Protein AF-A0AA35WIC0-F1 (afdb_monomer)

Mean predicted aligned error: 6.63 Å

Organism: Geodia barretti (NCBI:txid519541)

Foldseek 3Di:
DLLFWKKKAKQAKKKKKWWDDDQPDPPPDDDDDDPPVCCVVVVIDIDIDMDGHGDMDIADRRIDIDIGGPDDIDMDMDGDQPLDLVSLVSNVVVLVVCLVVLHADPDQSLVVLLVCLVPPAAQDPNSLVSSLVSLVVVLVVVVVVVVVCVVVVHDEAEDADDVPDDFAAAPPSNRGAPFKWWWDDDPNDTGTHHPVVVVVDPDHTHIYGHDDSVRSVVSSVPRDHDHDDD

Structure (mmCIF, N/CA/C/O backbone):
data_AF-A0AA35WIC0-F1
#
_entry.id   AF-A0AA35WIC0-F1
#
loop_
_atom_site.group_PDB
_atom_site.id
_atom_site.type_symbol
_atom_site.label_atom_id
_atom_site.label_alt_id
_atom_site.label_comp_id
_atom_site.label_asym_id
_atom_site.label_entity_id
_atom_site.label_seq_id
_atom_site.pdbx_PDB_ins_code
_atom_site.Cartn_x
_atom_site.Cartn_y
_atom_site.Cartn_z
_atom_site.occupancy
_atom_site.B_iso_or_equiv
_atom_site.auth_seq_id
_atom_site.auth_comp_id
_atom_site.auth_asym_id
_atom_site.auth_atom_id
_atom_site.pdbx_PDB_model_num
ATOM 1 N N . SER A 1 1 ? -0.156 -2.048 -11.406 1.00 43.41 1 SER A N 1
ATOM 2 C CA . SER A 1 1 ? 1.051 -2.899 -11.506 1.00 43.41 1 SER A CA 1
ATOM 3 C C . SER A 1 1 ? 2.372 -2.143 -11.314 1.00 43.41 1 SER A C 1
ATOM 5 O O . SER A 1 1 ? 3.327 -2.781 -10.915 1.00 43.41 1 SER A O 1
ATOM 7 N N . PHE A 1 2 ? 2.458 -0.818 -11.501 1.00 46.97 2 PHE A N 1
ATOM 8 C CA . PHE A 1 2 ? 3.720 -0.035 -11.470 1.00 46.97 2 PHE A CA 1
ATOM 9 C C . PHE A 1 2 ? 4.388 0.212 -10.091 1.00 46.97 2 PHE A C 1
ATOM 11 O O . PHE A 1 2 ? 5.152 1.161 -9.939 1.00 46.97 2 PHE A O 1
ATOM 18 N N . LEU A 1 3 ? 4.068 -0.577 -9.063 1.00 47.06 3 LEU A N 1
ATOM 19 C CA . LEU A 1 3 ? 4.476 -0.323 -7.667 1.00 47.06 3 LEU A CA 1
ATOM 20 C C . LEU A 1 3 ? 5.822 -0.958 -7.285 1.00 47.06 3 LEU A C 1
ATOM 22 O O . LEU A 1 3 ? 6.278 -0.814 -6.154 1.00 47.06 3 LEU A O 1
ATOM 26 N N . SER A 1 4 ? 6.442 -1.677 -8.210 1.00 47.50 4 SER A N 1
ATOM 27 C CA . SER A 1 4 ? 7.510 -2.630 -7.934 1.00 47.50 4 SER A CA 1
ATOM 28 C C . SER A 1 4 ? 8.514 -2.668 -9.067 1.00 47.50 4 SER A C 1
ATOM 30 O O . SER A 1 4 ? 8.173 -2.426 -10.226 1.00 47.50 4 SER A O 1
ATOM 32 N N . LEU A 1 5 ? 9.734 -3.053 -8.716 1.00 53.09 5 LEU A N 1
ATOM 33 C CA . LEU A 1 5 ? 10.747 -3.447 -9.673 1.00 53.09 5 LEU A CA 1
ATOM 34 C C . LEU A 1 5 ? 10.269 -4.658 -10.454 1.00 53.09 5 LEU A C 1
ATOM 36 O O . LEU A 1 5 ? 10.071 -5.723 -9.872 1.00 53.09 5 LEU A O 1
ATOM 40 N N . SER A 1 6 ? 10.056 -4.487 -11.755 1.00 63.56 6 SER A N 1
ATOM 41 C CA . SER A 1 6 ? 9.656 -5.596 -12.620 1.00 63.56 6 SER A CA 1
ATOM 42 C C . SER A 1 6 ? 10.904 -6.247 -13.201 1.00 63.56 6 SER A C 1
ATOM 44 O O . SER A 1 6 ? 11.755 -5.567 -13.776 1.00 63.56 6 SER A O 1
ATOM 46 N N . LEU A 1 7 ? 11.011 -7.559 -13.032 1.00 60.75 7 LEU A N 1
ATOM 47 C CA . LEU A 1 7 ? 11.998 -8.400 -13.697 1.00 60.75 7 LEU A CA 1
ATOM 48 C C . LEU A 1 7 ? 11.296 -9.119 -14.843 1.00 60.75 7 LEU A C 1
ATOM 50 O O . LEU A 1 7 ? 10.244 -9.708 -14.616 1.00 60.75 7 LEU A O 1
ATOM 54 N N . SER A 1 8 ? 11.865 -9.075 -16.046 1.00 64.56 8 SER A N 1
ATOM 55 C CA . SER A 1 8 ? 11.430 -9.885 -17.191 1.00 64.56 8 SER A CA 1
ATOM 56 C C . SER A 1 8 ? 12.604 -10.720 -17.677 1.00 64.56 8 SER A C 1
ATOM 58 O O . SER A 1 8 ? 13.628 -10.156 -18.057 1.00 64.56 8 SER A O 1
ATOM 60 N N . LEU A 1 9 ? 12.452 -12.042 -17.699 1.00 60.12 9 LEU A N 1
ATOM 61 C CA . LEU A 1 9 ? 13.369 -12.969 -18.358 1.00 60.12 9 LEU A CA 1
ATOM 62 C C . LEU A 1 9 ? 12.719 -13.462 -19.647 1.00 60.12 9 LEU A C 1
ATOM 64 O O . LEU A 1 9 ? 11.596 -13.973 -19.617 1.00 60.12 9 LEU A O 1
ATOM 68 N N . SER A 1 10 ? 13.435 -13.344 -20.763 1.00 59.38 10 SER A N 1
ATOM 69 C CA . SER A 1 10 ? 12.936 -13.811 -22.052 1.00 59.38 10 SER A CA 1
ATOM 70 C C . SER A 1 10 ? 13.596 -15.105 -22.503 1.00 59.38 10 SER A C 1
ATOM 72 O O . SER A 1 10 ? 14.818 -15.251 -22.460 1.00 59.38 10 SER A O 1
ATOM 74 N N . LEU A 1 11 ? 12.790 -16.038 -23.004 1.00 55.31 11 LEU A N 1
ATOM 75 C CA . LEU A 1 11 ? 13.266 -17.285 -23.605 1.00 55.31 11 LEU A CA 1
ATOM 76 C C . LEU A 1 11 ? 13.537 -17.140 -25.118 1.00 55.31 11 LEU A C 1
ATOM 78 O O . LEU A 1 11 ? 14.230 -17.988 -25.673 1.00 55.31 11 LEU A O 1
ATOM 82 N N . LEU A 1 12 ? 13.059 -16.062 -25.765 1.00 57.38 12 LEU A N 1
ATOM 83 C CA . LEU A 1 12 ? 13.317 -15.633 -27.162 1.00 57.38 12 LEU A CA 1
ATOM 84 C C . LEU A 1 12 ? 13.193 -14.092 -27.277 1.00 57.38 12 LEU A C 1
ATOM 86 O O . LEU A 1 12 ? 12.707 -13.466 -26.351 1.00 57.38 12 LEU A O 1
ATOM 90 N N . SER A 1 13 ? 13.645 -13.431 -28.347 1.00 57.03 13 SER A N 1
ATOM 91 C CA . SER A 1 13 ? 13.776 -11.956 -28.354 1.00 57.03 13 SER A CA 1
ATOM 92 C C . SER A 1 13 ? 12.447 -11.180 -28.345 1.00 57.03 13 SER A C 1
ATOM 94 O O . SER A 1 13 ? 11.573 -11.461 -29.165 1.00 57.03 13 SER A O 1
ATOM 96 N N . CYS A 1 14 ? 12.338 -10.131 -27.529 1.00 61.91 14 CYS A N 1
ATOM 97 C CA . CYS A 1 14 ? 11.207 -9.196 -27.536 1.00 61.91 14 CYS A CA 1
ATOM 98 C C . CYS A 1 14 ? 11.723 -7.738 -27.435 1.00 61.91 14 CYS A C 1
ATOM 100 O O . CYS A 1 14 ? 12.862 -7.499 -27.041 1.00 61.91 14 CYS A O 1
ATOM 102 N N . HIS A 1 15 ? 10.925 -6.747 -27.825 1.00 66.19 15 HIS A N 1
ATOM 103 C CA . HIS A 1 15 ? 11.324 -5.341 -27.885 1.00 66.19 15 HIS A CA 1
ATOM 104 C C . HIS A 1 15 ? 10.678 -4.513 -26.777 1.00 66.19 15 HIS A C 1
ATOM 106 O O . HIS A 1 15 ? 9.471 -4.594 -26.553 1.00 66.19 15 HIS A O 1
ATOM 112 N N . PHE A 1 16 ? 11.486 -3.702 -26.099 1.00 70.88 16 PHE A N 1
ATOM 113 C CA . PHE A 1 16 ? 11.070 -2.870 -24.978 1.00 70.88 16 PHE A CA 1
ATOM 114 C C . PHE A 1 16 ? 11.126 -1.398 -25.364 1.00 70.88 16 PHE A C 1
ATOM 116 O O . PHE A 1 16 ? 12.108 -0.911 -25.930 1.00 70.88 16 PHE A O 1
ATOM 123 N N . ILE A 1 17 ? 10.064 -0.687 -24.999 1.00 62.94 17 ILE A N 1
ATOM 124 C CA . ILE A 1 17 ? 9.990 0.766 -25.038 1.00 62.94 17 ILE A CA 1
ATOM 125 C C . ILE A 1 17 ? 9.744 1.222 -23.605 1.00 62.94 17 ILE A C 1
ATOM 127 O O . ILE A 1 17 ? 8.676 0.990 -23.038 1.00 62.94 17 ILE A O 1
ATOM 131 N N . LEU A 1 18 ? 10.742 1.861 -23.007 1.00 66.12 18 LEU A N 1
ATOM 132 C CA . LEU A 1 18 ? 10.633 2.467 -21.687 1.00 66.12 18 LEU A CA 1
ATOM 133 C C . LEU A 1 18 ? 10.534 3.981 -21.848 1.00 66.12 18 LEU A C 1
ATOM 135 O O . LEU A 1 18 ? 11.312 4.591 -22.581 1.00 66.12 18 LEU A O 1
ATOM 139 N N . ILE A 1 19 ? 9.614 4.597 -21.119 1.00 59.94 19 ILE A N 1
ATOM 140 C CA . ILE A 1 19 ? 9.521 6.046 -21.011 1.00 59.94 19 ILE A CA 1
ATOM 141 C C . ILE A 1 19 ? 9.843 6.439 -19.571 1.00 59.94 19 ILE A C 1
ATOM 143 O O . ILE A 1 19 ? 9.240 5.943 -18.614 1.00 59.94 19 ILE A O 1
ATOM 147 N N . SER A 1 20 ? 10.780 7.373 -19.416 1.00 53.19 20 SER A N 1
ATOM 148 C CA . SER A 1 20 ? 11.021 8.004 -18.122 1.00 53.19 20 SER A CA 1
ATOM 149 C C . SER A 1 20 ? 10.010 9.133 -17.935 1.00 53.19 20 SER A C 1
ATOM 151 O O . SER A 1 20 ? 10.171 10.226 -18.472 1.00 53.19 20 SER A O 1
ATOM 153 N N . LEU A 1 21 ? 8.931 8.851 -17.210 1.00 52.66 21 LEU A N 1
ATOM 154 C CA . LEU A 1 21 ? 7.934 9.839 -16.809 1.00 52.66 21 LEU A CA 1
ATOM 155 C C . LEU A 1 21 ? 7.737 9.781 -15.297 1.00 52.66 21 LEU A C 1
ATOM 157 O O . LEU A 1 21 ? 7.731 8.703 -14.700 1.00 52.66 21 LEU A O 1
ATOM 161 N N . SER A 1 22 ? 7.521 10.945 -14.687 1.00 47.25 22 SER A N 1
ATOM 162 C CA . SER A 1 22 ? 7.061 11.033 -13.301 1.00 47.25 22 SER A CA 1
ATOM 163 C C . SER A 1 22 ? 5.657 10.412 -13.172 1.00 47.25 22 SER A C 1
ATOM 165 O O . SER A 1 22 ? 4.824 10.603 -14.060 1.00 47.25 22 SER A O 1
ATOM 167 N N . PRO A 1 23 ? 5.329 9.690 -12.082 1.00 49.91 23 PRO A N 1
ATOM 168 C CA . PRO A 1 23 ? 4.269 8.669 -12.080 1.00 49.91 23 PRO A CA 1
ATOM 169 C C . PRO A 1 23 ? 2.834 9.201 -11.958 1.00 49.91 23 PRO A C 1
ATOM 171 O O . PRO A 1 23 ? 1.937 8.422 -11.619 1.00 49.91 23 PRO A O 1
ATOM 174 N N . LEU A 1 24 ? 2.625 10.500 -12.179 1.00 46.47 24 LEU A N 1
ATOM 175 C CA . LEU A 1 24 ? 1.376 11.226 -11.930 1.00 46.47 24 LEU A CA 1
ATOM 176 C C . LEU A 1 24 ? 0.573 11.482 -13.218 1.00 46.47 24 LEU A C 1
ATOM 178 O O . LEU A 1 24 ? -0.184 12.446 -13.292 1.00 46.47 24 LEU A O 1
ATOM 182 N N . SER A 1 25 ? 0.723 10.641 -14.246 1.00 49.28 25 SER A N 1
ATOM 183 C CA . SER A 1 25 ? -0.167 10.691 -15.408 1.00 49.28 25 SER A CA 1
ATOM 184 C C . SER A 1 25 ? -1.497 9.985 -15.104 1.00 49.28 25 SER A C 1
ATOM 186 O O . SER A 1 25 ? -1.569 8.994 -14.374 1.00 49.28 25 SER A O 1
ATOM 188 N N . SER A 1 26 ? -2.579 10.536 -15.648 1.00 45.72 26 SER A N 1
ATOM 189 C CA . SER A 1 26 ? -3.979 10.184 -15.381 1.00 45.72 26 SER A CA 1
ATOM 190 C C . SER A 1 26 ? -4.427 8.816 -15.921 1.00 45.72 26 SER A C 1
ATOM 192 O O . SER A 1 26 ? -5.576 8.430 -15.712 1.00 45.72 26 SER A O 1
ATOM 194 N N . SER A 1 27 ? -3.561 8.040 -16.579 1.00 54.12 27 SER A N 1
ATOM 195 C CA . SER A 1 27 ? -3.931 6.761 -17.202 1.00 54.12 27 SER A CA 1
ATOM 196 C C . SER A 1 27 ? -3.729 5.567 -16.258 1.00 54.12 27 SER A C 1
ATOM 198 O O . SER A 1 27 ? -2.915 4.672 -16.479 1.00 54.12 27 SER A O 1
ATOM 200 N N . LEU A 1 28 ? -4.494 5.539 -15.165 1.00 56.41 28 LEU A N 1
ATOM 201 C CA . LEU A 1 28 ? -4.473 4.430 -14.198 1.00 56.41 28 LEU A CA 1
ATOM 202 C C . LEU A 1 28 ? -5.156 3.151 -14.701 1.00 56.41 28 LEU A C 1
ATOM 204 O O . LEU A 1 28 ? -4.825 2.060 -14.236 1.00 56.41 28 LEU A O 1
ATOM 208 N N . ALA A 1 29 ? -6.093 3.282 -15.637 1.00 57.66 29 ALA A N 1
ATOM 209 C CA . ALA A 1 29 ? -6.802 2.177 -16.262 1.00 57.66 29 ALA A CA 1
ATOM 210 C C . ALA A 1 29 ? -7.063 2.528 -17.731 1.00 57.66 29 ALA A C 1
ATOM 212 O O . ALA A 1 29 ? -7.729 3.514 -18.031 1.00 57.66 29 ALA A O 1
ATOM 213 N N . GLY A 1 30 ? -6.502 1.742 -18.644 1.00 65.94 30 GLY A N 1
ATOM 214 C CA . GLY A 1 30 ? -6.687 1.921 -20.079 1.00 65.94 30 GLY A CA 1
ATOM 215 C C . GLY A 1 30 ? -5.682 1.097 -20.871 1.00 65.94 30 GLY A C 1
ATOM 216 O O . GLY A 1 30 ? -4.543 0.925 -20.439 1.00 65.94 30 GLY A O 1
ATOM 217 N N . SER A 1 31 ? -6.107 0.582 -22.021 1.00 80.44 31 SER A N 1
ATOM 218 C CA . SER A 1 31 ? -5.200 0.020 -23.020 1.00 80.44 31 SER A CA 1
ATOM 219 C C . SER A 1 31 ? -4.766 1.158 -23.935 1.00 80.44 31 SER A C 1
ATOM 221 O O . SER A 1 31 ? -5.601 1.750 -24.615 1.00 80.44 31 SER A O 1
ATOM 223 N N . TRP A 1 32 ? -3.488 1.518 -23.892 1.00 85.38 32 TRP A N 1
ATOM 224 C CA . TRP A 1 32 ? -2.938 2.589 -24.713 1.00 85.38 32 TRP A CA 1
ATOM 225 C C . TRP A 1 32 ? -1.496 2.279 -25.099 1.00 85.38 32 TRP A C 1
ATOM 227 O O . TRP A 1 32 ? -0.747 1.669 -24.331 1.00 85.38 32 TRP A O 1
ATOM 237 N N . TRP A 1 33 ? -1.122 2.720 -26.296 1.00 86.56 33 TRP A N 1
ATOM 238 C CA . TRP A 1 33 ? 0.227 2.645 -26.838 1.00 86.56 33 TRP A CA 1
ATOM 239 C C . TRP A 1 33 ? 0.654 4.060 -27.241 1.00 86.56 33 TRP A C 1
ATOM 241 O O . TRP A 1 33 ? -0.117 4.731 -27.930 1.00 86.56 33 TRP A O 1
ATOM 251 N N . PRO A 1 34 ? 1.816 4.557 -26.791 1.00 86.38 34 PRO A N 1
ATOM 252 C CA . PRO A 1 34 ? 2.226 5.927 -27.061 1.00 86.38 34 PRO A CA 1
ATOM 253 C C . PRO A 1 34 ? 2.580 6.124 -28.539 1.00 86.38 34 PRO A C 1
ATOM 255 O O . PRO A 1 34 ? 3.194 5.254 -29.161 1.00 86.38 34 PRO A O 1
ATOM 258 N N . VAL A 1 35 ? 2.255 7.301 -29.075 1.00 88.94 35 VAL A N 1
ATOM 259 C CA . VAL A 1 35 ? 2.762 7.770 -30.372 1.00 88.94 35 VAL A CA 1
ATOM 260 C C . VAL A 1 35 ? 4.180 8.294 -30.144 1.00 88.94 35 VAL A C 1
ATOM 262 O O . VAL A 1 35 ? 4.376 9.326 -29.503 1.00 88.94 35 VAL A O 1
ATOM 265 N N . LEU A 1 36 ? 5.192 7.543 -30.585 1.00 87.56 36 LEU A N 1
ATOM 266 C CA . LEU A 1 36 ? 6.588 7.815 -30.219 1.00 87.56 36 LEU A CA 1
ATOM 267 C C . LEU A 1 36 ? 7.102 9.137 -30.787 1.00 87.56 36 LEU A C 1
ATOM 269 O O . LEU A 1 36 ? 7.995 9.738 -30.202 1.00 87.56 36 LEU A O 1
ATOM 273 N N . GLU A 1 37 ? 6.534 9.590 -31.899 1.00 88.75 37 GLU A N 1
ATOM 274 C CA . GLU A 1 37 ? 6.877 10.835 -32.577 1.00 88.75 37 GLU A CA 1
ATOM 275 C C . GLU A 1 37 ? 6.442 12.076 -31.780 1.00 88.75 37 GLU A C 1
ATOM 277 O O . GLU A 1 37 ? 7.034 13.145 -31.943 1.00 88.75 37 GLU A O 1
ATOM 282 N N . GLU A 1 38 ? 5.439 11.945 -30.904 1.00 90.12 38 GLU A N 1
ATOM 283 C CA . GLU A 1 38 ? 4.919 13.037 -30.066 1.00 90.12 38 GLU A CA 1
ATOM 284 C C . GLU A 1 38 ? 5.744 13.231 -28.787 1.00 90.12 38 GLU A C 1
ATOM 286 O O . GLU A 1 38 ? 5.898 14.349 -28.297 1.00 90.12 38 GLU A O 1
ATOM 291 N N . LEU A 1 39 ? 6.325 12.160 -28.240 1.00 88.69 39 LEU A N 1
ATOM 292 C CA . LEU A 1 39 ? 7.024 12.210 -26.950 1.00 88.69 39 LEU A CA 1
ATOM 293 C C . LEU A 1 39 ? 8.213 13.192 -26.941 1.00 88.69 39 LEU A C 1
ATOM 295 O O . LEU A 1 39 ? 8.301 13.994 -26.005 1.00 88.69 39 LEU A O 1
ATOM 299 N N . PRO A 1 40 ? 9.089 13.230 -27.970 1.00 87.50 40 PRO A N 1
ATOM 300 C CA . PRO A 1 40 ? 10.157 14.221 -28.042 1.00 87.50 40 PRO A CA 1
ATOM 301 C C . PRO A 1 40 ? 9.635 15.656 -28.150 1.00 87.50 40 PRO A C 1
ATOM 303 O O . PRO A 1 40 ? 10.262 16.561 -27.606 1.00 87.50 40 PRO A O 1
ATOM 306 N N . GLN A 1 41 ? 8.478 15.873 -28.789 1.00 90.38 41 GLN A N 1
ATOM 307 C CA . GLN A 1 41 ? 7.855 17.202 -28.909 1.00 90.38 41 GLN A CA 1
ATOM 308 C C . GLN A 1 41 ? 7.442 17.754 -27.537 1.00 90.38 41 GLN A C 1
ATOM 310 O O . GLN A 1 41 ? 7.417 18.965 -27.328 1.00 90.38 41 GLN A O 1
ATOM 315 N N . HIS A 1 42 ? 7.186 16.861 -26.580 1.00 87.88 42 HIS A N 1
ATOM 316 C CA . HIS A 1 42 ? 6.895 17.184 -25.186 1.00 87.88 42 HIS A CA 1
ATOM 317 C C . HIS A 1 42 ? 8.112 17.056 -24.251 1.00 87.88 42 HIS A C 1
ATOM 319 O O . HIS A 1 42 ? 7.944 17.081 -23.033 1.00 87.88 42 HIS A O 1
ATOM 325 N N . ASN A 1 43 ? 9.334 16.946 -24.790 1.00 89.88 43 ASN A N 1
ATOM 326 C CA . ASN A 1 43 ? 10.578 16.754 -24.030 1.00 89.88 43 ASN A CA 1
ATOM 327 C C . ASN A 1 43 ? 10.573 15.504 -23.132 1.00 89.88 43 ASN A C 1
ATOM 329 O O . ASN A 1 43 ? 11.167 15.496 -22.052 1.00 89.88 43 ASN A O 1
ATOM 333 N N . ILE A 1 44 ? 9.901 14.438 -23.570 1.00 87.50 44 ILE A N 1
ATOM 334 C CA . ILE A 1 44 ? 9.828 13.175 -22.838 1.00 87.50 44 ILE A CA 1
ATOM 335 C C . ILE A 1 44 ? 10.888 12.210 -23.398 1.00 87.50 44 ILE A C 1
ATOM 337 O O . ILE A 1 44 ? 10.771 11.784 -24.550 1.00 87.50 44 ILE A O 1
ATOM 341 N N . PRO A 1 45 ? 11.916 11.827 -22.615 1.00 88.94 45 PRO A N 1
ATOM 342 C CA . PRO A 1 45 ? 12.939 10.897 -23.078 1.00 88.94 45 PRO A CA 1
ATOM 343 C C . PRO A 1 45 ? 12.408 9.458 -23.159 1.00 88.94 45 PRO A C 1
ATOM 345 O O . PRO A 1 45 ? 11.720 8.966 -22.257 1.00 88.94 45 PRO A O 1
ATOM 348 N N . VAL A 1 46 ? 12.791 8.765 -24.235 1.00 88.38 46 VAL A N 1
ATOM 349 C CA . VAL A 1 46 ? 12.394 7.381 -24.529 1.00 88.38 46 VAL A CA 1
ATOM 350 C C . VAL A 1 46 ? 13.634 6.508 -24.665 1.00 88.38 46 VAL A C 1
ATOM 352 O O . VAL A 1 46 ? 14.534 6.809 -25.446 1.00 88.38 46 VAL A O 1
ATOM 355 N N . TYR A 1 47 ? 13.656 5.395 -23.938 1.00 89.19 47 TYR A N 1
ATOM 356 C CA . TYR A 1 47 ? 14.667 4.353 -24.070 1.00 89.19 47 TYR A CA 1
ATOM 357 C C . TYR A 1 47 ? 14.071 3.182 -24.845 1.00 89.19 47 TYR A C 1
ATOM 359 O O . TYR A 1 47 ? 13.033 2.636 -24.469 1.00 89.19 47 TYR A O 1
ATOM 367 N N . ARG A 1 48 ? 14.733 2.782 -25.931 1.00 90.81 48 ARG A N 1
ATOM 368 C CA . ARG A 1 48 ? 14.261 1.731 -26.835 1.00 90.81 48 ARG A CA 1
ATOM 369 C C . ARG A 1 48 ? 15.360 0.697 -27.039 1.00 90.81 48 ARG A C 1
ATOM 371 O O . ARG A 1 48 ? 16.460 1.056 -27.450 1.00 90.81 48 ARG A O 1
ATOM 378 N N . PHE A 1 49 ? 15.071 -0.570 -26.757 1.00 91.06 49 PHE A N 1
ATOM 379 C CA . PHE A 1 49 ? 16.042 -1.657 -26.905 1.00 91.06 49 PHE A CA 1
ATOM 380 C C . PHE A 1 49 ? 15.364 -3.010 -27.146 1.00 91.06 49 PHE A C 1
ATOM 382 O O . PHE A 1 49 ? 14.176 -3.194 -26.891 1.00 91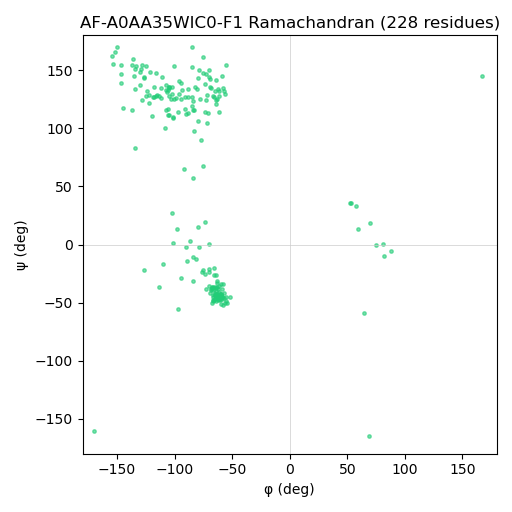.06 49 PHE A O 1
ATOM 389 N N . THR A 1 50 ? 16.134 -3.971 -27.651 1.00 90.44 50 THR A N 1
ATOM 390 C CA . THR A 1 50 ? 15.691 -5.360 -27.826 1.00 90.44 50 THR A CA 1
ATOM 391 C C . THR A 1 50 ? 16.236 -6.197 -26.678 1.00 90.44 50 THR A C 1
ATOM 393 O O . THR A 1 50 ? 17.440 -6.199 -26.461 1.00 90.44 50 THR A O 1
ATOM 396 N N . GLN A 1 51 ? 15.352 -6.898 -25.967 1.00 88.56 51 GLN A N 1
ATOM 397 C CA . GLN A 1 51 ? 15.711 -7.949 -25.022 1.00 88.56 51 GLN A CA 1
ATOM 398 C C . GLN A 1 51 ? 15.923 -9.247 -25.806 1.00 88.56 51 GLN A C 1
ATOM 400 O O . GLN A 1 51 ? 14.978 -9.776 -26.395 1.00 88.56 51 GLN A O 1
ATOM 405 N N . TYR A 1 52 ? 17.139 -9.777 -25.812 1.00 86.62 52 TYR A N 1
ATOM 406 C CA . TYR A 1 52 ? 17.474 -11.068 -26.405 1.00 86.62 52 TYR A CA 1
ATOM 407 C C . TYR A 1 52 ? 17.212 -12.234 -25.441 1.00 86.62 52 TYR A C 1
ATOM 409 O O . TYR A 1 52 ? 16.917 -12.071 -24.255 1.00 86.62 52 TYR A O 1
ATOM 417 N N . ARG A 1 53 ? 17.284 -13.458 -25.973 1.00 85.00 53 ARG A N 1
ATOM 418 C CA . ARG A 1 53 ? 17.112 -14.690 -25.194 1.00 85.00 53 ARG A CA 1
ATOM 419 C C . ARG A 1 53 ? 18.125 -14.751 -24.048 1.00 85.00 53 ARG A C 1
ATOM 421 O O . ARG A 1 53 ? 19.320 -14.609 -24.277 1.00 85.00 53 ARG A O 1
ATOM 428 N N . GLY A 1 54 ? 17.642 -15.059 -22.848 1.00 85.88 54 GLY A N 1
ATOM 429 C CA . GLY A 1 54 ? 18.461 -15.187 -21.643 1.00 85.88 54 GLY A CA 1
ATOM 430 C C . GLY A 1 54 ? 18.783 -13.858 -20.958 1.00 85.88 54 GLY A C 1
ATOM 431 O O . GLY A 1 54 ? 19.266 -13.877 -19.830 1.00 85.88 54 GLY A O 1
ATOM 432 N N . GLU A 1 55 ? 18.483 -12.717 -21.583 1.00 89.38 55 GLU A N 1
ATOM 433 C CA . GLU A 1 55 ? 18.661 -11.416 -20.946 1.00 89.38 55 GLU A CA 1
ATOM 434 C C . GLU A 1 55 ? 17.566 -11.161 -19.913 1.00 89.38 55 GLU A C 1
ATOM 436 O O . GLU A 1 55 ? 16.412 -11.572 -20.079 1.00 89.38 55 GLU A O 1
ATOM 441 N N . VAL A 1 56 ? 17.925 -10.433 -18.858 1.00 88.88 56 VAL A N 1
ATOM 442 C CA . VAL A 1 56 ? 17.003 -9.996 -17.811 1.00 88.88 56 VAL A CA 1
ATOM 443 C C . VAL A 1 56 ? 16.857 -8.486 -17.891 1.00 88.88 56 VAL A C 1
ATOM 445 O O . VAL A 1 56 ? 17.844 -7.757 -17.840 1.00 88.88 56 VAL A O 1
ATOM 448 N N . VAL A 1 57 ? 15.616 -8.017 -17.981 1.00 88.88 57 VAL A N 1
ATOM 449 C CA . VAL A 1 57 ? 15.297 -6.589 -17.931 1.00 88.88 57 VAL A CA 1
ATOM 450 C C . VAL A 1 57 ? 14.850 -6.233 -16.526 1.00 88.88 57 VAL A C 1
ATOM 452 O O . VAL A 1 57 ? 13.921 -6.843 -15.995 1.00 88.88 57 VAL A O 1
ATOM 455 N N . PHE A 1 58 ? 15.504 -5.229 -15.947 1.00 89.62 58 PHE A N 1
ATOM 456 C CA . PHE A 1 58 ? 15.150 -4.645 -14.661 1.00 89.62 58 PHE A CA 1
ATOM 457 C C . PHE A 1 58 ? 14.489 -3.285 -14.877 1.00 89.62 58 PHE A C 1
ATOM 459 O O . PHE A 1 58 ? 15.105 -2.358 -15.403 1.00 89.62 58 PHE A O 1
ATOM 466 N N . ILE A 1 59 ? 13.223 -3.171 -14.487 1.00 88.44 59 ILE A N 1
ATOM 467 C CA . ILE A 1 59 ? 12.429 -1.956 -14.673 1.00 88.44 59 ILE A CA 1
ATOM 468 C C . ILE A 1 59 ? 12.287 -1.255 -13.333 1.00 88.44 59 ILE A C 1
ATOM 470 O O . ILE A 1 59 ? 11.578 -1.767 -12.468 1.00 88.44 59 ILE A O 1
ATOM 474 N N . ASN A 1 60 ? 12.931 -0.090 -13.199 1.00 87.12 60 ASN A N 1
ATOM 475 C CA . ASN A 1 60 ? 12.955 0.737 -11.989 1.00 87.12 60 ASN A CA 1
ATOM 476 C C . ASN A 1 60 ? 11.552 1.121 -11.466 1.00 87.12 60 ASN A C 1
ATOM 478 O O . ASN A 1 60 ? 10.589 1.174 -12.241 1.00 87.12 60 ASN A O 1
ATOM 482 N N . PRO A 1 61 ? 11.403 1.397 -10.150 1.00 85.25 61 PRO A N 1
ATOM 483 C CA . PRO A 1 61 ? 10.112 1.751 -9.567 1.00 85.25 61 PRO A CA 1
ATOM 484 C C . PRO A 1 61 ? 9.500 2.957 -10.282 1.00 85.25 61 PRO A C 1
ATOM 486 O O . PRO A 1 61 ? 10.148 3.985 -10.453 1.00 85.25 61 PRO A O 1
ATOM 489 N N . GLY A 1 62 ? 8.236 2.839 -10.688 1.00 84.62 62 GLY A N 1
ATOM 490 C CA . GLY A 1 62 ? 7.511 3.916 -11.364 1.00 84.62 62 GLY A CA 1
ATOM 491 C C . GLY A 1 62 ? 7.888 4.167 -12.828 1.00 84.62 62 GLY A C 1
ATOM 492 O O . GLY A 1 62 ? 7.255 5.021 -13.443 1.00 84.62 62 GLY A O 1
ATOM 493 N N . THR A 1 63 ? 8.838 3.429 -13.417 1.00 87.75 63 THR A N 1
ATOM 494 C CA . THR A 1 63 ? 9.135 3.533 -14.854 1.00 87.75 63 THR A CA 1
ATOM 495 C C . THR A 1 63 ? 7.934 3.080 -15.689 1.00 87.75 63 THR A C 1
ATOM 497 O O . THR A 1 63 ? 7.443 1.952 -15.555 1.00 87.75 63 THR A O 1
ATOM 500 N N . ILE A 1 64 ? 7.470 3.957 -16.581 1.00 86.69 64 ILE A N 1
ATOM 501 C CA . ILE A 1 64 ? 6.383 3.653 -17.513 1.00 86.69 64 ILE A CA 1
ATOM 502 C C . ILE A 1 64 ? 6.966 2.893 -18.707 1.00 86.69 64 ILE A C 1
ATOM 504 O O . ILE A 1 64 ? 8.032 3.245 -19.209 1.00 86.69 64 ILE A O 1
ATOM 508 N N . HIS A 1 65 ? 6.311 1.821 -19.145 1.00 86.62 65 HIS A N 1
ATOM 509 C CA . HIS A 1 65 ? 6.867 0.957 -20.179 1.00 86.62 65 HIS A CA 1
ATOM 510 C C . HIS A 1 65 ? 5.810 0.214 -20.990 1.00 86.62 65 HIS A C 1
ATOM 512 O O . HIS A 1 65 ? 4.716 -0.071 -20.503 1.00 86.62 65 HIS A O 1
ATOM 518 N N . TRP A 1 66 ? 6.211 -0.153 -22.206 1.00 88.25 66 TRP A N 1
ATOM 519 C CA . TRP A 1 66 ? 5.495 -1.007 -23.143 1.00 88.25 66 TRP A CA 1
ATOM 520 C C . TRP A 1 66 ? 6.443 -2.040 -23.728 1.00 88.25 66 TRP A C 1
ATOM 522 O O . TRP A 1 66 ? 7.647 -1.808 -23.862 1.00 88.25 66 TRP A O 1
ATOM 532 N N . VAL A 1 67 ? 5.886 -3.188 -24.094 1.00 86.94 67 VAL A N 1
ATOM 533 C CA . VAL A 1 67 ? 6.644 -4.308 -24.645 1.00 86.94 67 VAL A CA 1
ATOM 534 C C . VAL A 1 67 ? 5.903 -4.835 -25.860 1.00 86.94 67 VAL A C 1
ATOM 536 O O . VAL A 1 67 ? 4.689 -5.028 -25.815 1.00 86.94 67 VAL A O 1
ATOM 539 N N . GLN A 1 68 ? 6.641 -5.072 -26.937 1.00 86.75 68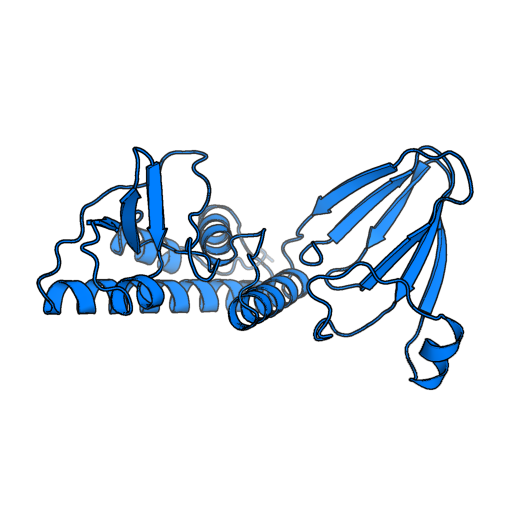 GLN A N 1
ATOM 540 C CA . GLN A 1 68 ? 6.144 -5.718 -28.143 1.00 86.75 68 GLN 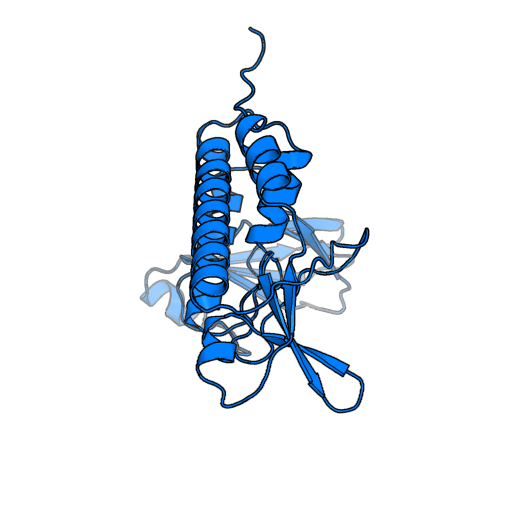A CA 1
ATOM 541 C C . GLN A 1 68 ? 7.015 -6.933 -28.447 1.00 86.75 68 GLN A C 1
ATOM 543 O O . GLN A 1 68 ? 8.240 -6.850 -28.460 1.00 86.75 68 GLN A O 1
ATOM 548 N N . ALA A 1 69 ? 6.394 -8.075 -28.722 1.00 84.56 69 ALA A N 1
ATOM 549 C CA . ALA A 1 69 ? 7.119 -9.233 -29.221 1.00 84.56 69 ALA A CA 1
ATOM 550 C C . ALA A 1 69 ? 7.562 -8.987 -30.677 1.00 84.56 69 ALA A C 1
ATOM 552 O O . ALA A 1 69 ? 6.742 -8.630 -31.520 1.00 84.56 69 ALA A O 1
ATOM 553 N N . ASN A 1 70 ? 8.849 -9.198 -30.978 1.00 84.44 70 ASN A N 1
ATOM 554 C CA . ASN A 1 70 ? 9.375 -9.105 -32.352 1.00 84.44 70 ASN A CA 1
ATOM 555 C C . ASN A 1 70 ? 9.128 -10.382 -33.172 1.00 84.44 70 ASN A C 1
ATOM 557 O O . ASN A 1 70 ? 9.327 -10.401 -34.381 1.00 84.44 70 ASN A O 1
ATOM 561 N N . GLY A 1 71 ? 8.728 -11.460 -32.505 1.00 83.69 71 GLY A N 1
ATOM 562 C CA . GLY A 1 71 ? 8.447 -12.767 -33.076 1.00 83.69 71 GLY A CA 1
ATOM 563 C C . GLY A 1 71 ? 7.789 -13.644 -32.016 1.00 83.69 71 GLY A C 1
ATOM 564 O O . GLY A 1 71 ? 7.283 -13.138 -31.016 1.00 83.69 71 GLY A O 1
ATOM 565 N N . VAL A 1 72 ? 7.815 -14.961 -32.198 1.00 85.75 72 VAL A N 1
ATOM 566 C CA . VAL A 1 72 ? 7.304 -15.888 -31.179 1.00 85.75 72 VAL A CA 1
ATOM 567 C C . VAL A 1 72 ? 8.268 -15.892 -29.989 1.00 85.75 72 VAL A C 1
ATOM 569 O O . VAL A 1 72 ? 9.407 -16.335 -30.125 1.00 85.75 72 VAL A O 1
ATOM 572 N N . CYS A 1 73 ? 7.833 -15.385 -28.833 1.00 84.81 73 CYS A N 1
ATOM 573 C CA . CYS A 1 73 ? 8.615 -15.395 -27.597 1.00 84.81 73 CYS A CA 1
ATOM 574 C C . CYS A 1 73 ? 7.775 -15.768 -26.366 1.00 84.81 73 CYS A C 1
ATOM 576 O O . CYS A 1 73 ? 6.561 -15.587 -26.351 1.00 84.81 73 CYS A O 1
ATOM 578 N N . ASN A 1 74 ? 8.451 -16.313 -25.348 1.00 86.56 74 ASN A N 1
ATOM 579 C CA . ASN A 1 74 ? 7.897 -16.571 -24.020 1.00 86.56 74 ASN A CA 1
ATOM 580 C C . ASN A 1 74 ? 8.683 -15.751 -22.995 1.00 86.56 74 ASN A C 1
ATOM 582 O O . ASN A 1 74 ? 9.919 -15.771 -23.008 1.00 86.56 74 ASN A O 1
ATOM 586 N N . ASN A 1 75 ? 7.969 -15.105 -22.076 1.00 82.62 75 ASN A N 1
ATOM 587 C CA . ASN A 1 75 ? 8.544 -14.284 -21.017 1.00 82.62 75 ASN A CA 1
ATOM 588 C C . ASN A 1 75 ? 8.028 -14.739 -19.658 1.00 82.62 75 ASN A C 1
ATOM 590 O O . ASN A 1 75 ? 6.858 -15.093 -19.514 1.00 82.62 75 ASN A O 1
ATOM 594 N N . ILE A 1 76 ? 8.898 -14.676 -18.654 1.00 88.19 76 ILE A N 1
ATOM 595 C CA . ILE A 1 76 ? 8.521 -14.822 -17.250 1.00 88.19 76 ILE A CA 1
ATOM 596 C C . ILE A 1 76 ? 8.805 -13.490 -16.577 1.00 88.19 76 ILE A C 1
ATOM 598 O O . ILE A 1 76 ? 9.913 -12.965 -16.698 1.00 88.19 76 ILE A O 1
ATOM 602 N N . ALA A 1 77 ? 7.811 -12.952 -15.872 1.00 87.31 77 ALA A N 1
ATOM 603 C CA . ALA A 1 77 ? 7.959 -11.694 -15.167 1.00 87.31 77 ALA A CA 1
ATOM 604 C C . ALA A 1 77 ? 7.389 -11.743 -13.754 1.00 87.31 77 ALA A C 1
ATOM 606 O O . ALA A 1 77 ? 6.375 -12.392 -13.492 1.00 87.31 77 ALA A O 1
ATOM 607 N N . TRP A 1 78 ? 8.045 -11.029 -12.845 1.00 90.56 78 TRP A N 1
ATOM 608 C CA . TRP A 1 78 ? 7.571 -10.832 -11.481 1.00 90.56 78 TRP A CA 1
ATOM 609 C C . TRP A 1 78 ? 8.043 -9.495 -10.924 1.00 90.56 78 TRP A C 1
ATOM 611 O O . TRP A 1 78 ? 8.876 -8.795 -11.498 1.00 90.56 78 TRP A O 1
ATOM 621 N N . ASN A 1 79 ? 7.474 -9.156 -9.775 1.00 89.06 79 ASN A N 1
ATOM 622 C CA . ASN A 1 79 ? 7.678 -7.900 -9.086 1.00 89.06 79 ASN A CA 1
ATOM 623 C C . ASN A 1 79 ? 8.540 -8.105 -7.841 1.00 89.06 79 ASN A C 1
ATOM 625 O O . ASN A 1 79 ? 8.320 -9.042 -7.077 1.00 89.06 79 ASN A O 1
ATOM 629 N N . THR A 1 80 ? 9.488 -7.203 -7.612 1.00 90.56 80 THR A N 1
ATOM 630 C CA . THR A 1 80 ? 10.314 -7.142 -6.402 1.00 90.56 80 THR A CA 1
ATOM 631 C C . THR A 1 80 ? 10.212 -5.757 -5.766 1.00 90.56 80 THR A C 1
ATOM 633 O O . THR A 1 80 ? 9.890 -4.772 -6.430 1.00 90.56 80 THR A O 1
ATOM 636 N N . GLY A 1 81 ? 10.433 -5.680 -4.456 1.00 90.94 81 GLY A N 1
ATOM 637 C CA . GLY A 1 81 ? 10.412 -4.427 -3.703 1.00 90.94 81 GLY A CA 1
ATOM 638 C C . GLY A 1 81 ? 11.615 -4.361 -2.771 1.00 90.94 81 GLY A C 1
ATOM 639 O O . GLY A 1 81 ? 11.486 -4.742 -1.609 1.00 90.94 81 GLY A O 1
ATOM 640 N N . PRO A 1 82 ? 12.791 -3.937 -3.260 1.00 90.00 82 PRO A N 1
ATOM 641 C CA . PRO A 1 82 ? 13.972 -3.776 -2.433 1.00 90.00 82 PRO A CA 1
ATOM 642 C C . PRO A 1 82 ? 13.723 -2.791 -1.289 1.00 90.00 82 PRO A C 1
ATOM 644 O O . PRO A 1 82 ? 13.024 -1.791 -1.489 1.00 90.00 82 PRO A O 1
ATOM 647 N N . PRO A 1 83 ? 14.326 -3.032 -0.115 1.00 90.00 83 PRO A N 1
ATOM 648 C CA . PRO A 1 83 ? 14.165 -2.203 1.074 1.00 90.00 83 PRO A CA 1
ATOM 649 C C . PRO A 1 83 ? 14.953 -0.888 0.945 1.00 90.00 83 PRO A C 1
ATOM 651 O O . PRO A 1 83 ? 15.943 -0.672 1.636 1.00 90.00 83 PRO A O 1
ATOM 654 N N . THR A 1 84 ? 14.537 -0.015 0.027 1.00 92.44 84 THR A N 1
ATOM 655 C CA . THR A 1 84 ? 15.141 1.305 -0.193 1.00 92.44 84 THR A CA 1
ATOM 656 C C . THR A 1 84 ? 14.110 2.408 0.001 1.00 92.44 84 THR A C 1
ATOM 658 O O . THR A 1 84 ? 12.934 2.252 -0.342 1.00 92.44 84 THR A O 1
ATOM 661 N N . ALA A 1 85 ? 14.562 3.569 0.479 1.00 94.25 85 ALA A N 1
ATOM 662 C CA . ALA A 1 85 ? 13.688 4.720 0.674 1.00 94.25 85 ALA A CA 1
ATOM 663 C C . ALA A 1 85 ? 13.023 5.191 -0.629 1.00 94.25 85 ALA A C 1
ATOM 665 O O . ALA A 1 85 ? 11.889 5.660 -0.624 1.00 94.25 85 ALA A O 1
ATOM 666 N N . HIS A 1 86 ? 13.713 5.069 -1.767 1.00 93.56 86 HIS A N 1
ATOM 667 C CA . HIS A 1 86 ? 13.139 5.437 -3.059 1.00 93.56 86 HIS A CA 1
ATOM 668 C C . HIS A 1 86 ? 11.980 4.509 -3.448 1.00 93.56 86 HIS A C 1
ATOM 670 O O . HIS A 1 86 ? 10.898 4.993 -3.777 1.00 93.56 86 HIS A O 1
ATOM 676 N N . GLN A 1 87 ? 12.172 3.189 -3.349 1.00 93.44 87 GLN A N 1
ATOM 677 C CA . GLN A 1 87 ? 11.126 2.208 -3.643 1.00 93.44 87 GLN A CA 1
ATOM 678 C C . GLN A 1 87 ? 9.913 2.384 -2.721 1.00 93.44 87 GLN A C 1
ATOM 680 O O . GLN A 1 87 ? 8.776 2.342 -3.197 1.00 93.44 87 GLN A O 1
ATOM 685 N N . PHE A 1 88 ? 10.139 2.596 -1.421 1.00 95.25 88 PHE A N 1
ATOM 686 C CA . PHE A 1 88 ? 9.054 2.784 -0.462 1.00 95.25 88 PHE A CA 1
ATOM 687 C C . PHE A 1 88 ? 8.265 4.065 -0.726 1.00 95.25 88 PHE A C 1
ATOM 689 O O . PHE A 1 88 ? 7.040 4.014 -0.821 1.00 95.25 88 PHE A O 1
ATOM 696 N N . ARG A 1 89 ? 8.958 5.193 -0.932 1.00 94.94 89 ARG A N 1
ATOM 697 C CA . ARG A 1 89 ? 8.333 6.474 -1.277 1.00 94.94 89 ARG A CA 1
ATOM 698 C C . ARG A 1 89 ? 7.465 6.365 -2.529 1.00 94.94 89 ARG A C 1
ATOM 700 O O . ARG A 1 89 ? 6.299 6.740 -2.486 1.00 94.94 89 ARG A O 1
ATOM 707 N N . MET A 1 90 ? 7.994 5.795 -3.611 1.00 93.62 90 MET A N 1
ATOM 708 C CA . MET A 1 90 ? 7.251 5.621 -4.867 1.00 93.62 90 MET A CA 1
ATOM 709 C C . MET A 1 90 ? 6.018 4.726 -4.683 1.00 93.62 90 MET A C 1
ATOM 711 O O . MET A 1 90 ? 4.940 5.020 -5.206 1.00 93.62 90 MET A O 1
ATOM 715 N N . ALA A 1 91 ? 6.156 3.644 -3.908 1.00 94.44 91 ALA A N 1
ATOM 716 C CA . ALA A 1 91 ? 5.043 2.755 -3.604 1.00 94.44 91 ALA A CA 1
ATOM 717 C C . ALA A 1 91 ? 3.959 3.456 -2.768 1.00 94.44 91 ALA A C 1
ATOM 719 O O . ALA A 1 91 ? 2.767 3.316 -3.047 1.00 94.44 91 ALA A O 1
ATOM 720 N N . TRP A 1 92 ? 4.371 4.255 -1.782 1.00 95.62 92 TRP A N 1
ATOM 721 C CA . TRP A 1 92 ? 3.475 5.028 -0.931 1.00 95.62 92 TRP A CA 1
ATOM 722 C C . TRP A 1 92 ? 2.743 6.139 -1.693 1.00 95.62 92 TRP A C 1
ATOM 724 O O . TRP A 1 92 ? 1.519 6.234 -1.603 1.00 95.62 92 TRP A O 1
ATOM 734 N N . GLU A 1 93 ? 3.456 6.931 -2.496 1.00 94.44 93 GLU A N 1
ATOM 735 C CA . GLU A 1 93 ? 2.878 7.987 -3.339 1.00 94.44 93 GLU A CA 1
ATOM 736 C C . GLU A 1 93 ? 1.814 7.411 -4.282 1.00 94.44 93 GLU A C 1
ATOM 738 O O . GLU A 1 93 ? 0.693 7.919 -4.360 1.00 94.44 93 GLU A O 1
ATOM 743 N N . ARG A 1 94 ? 2.115 6.289 -4.946 1.00 92.25 94 ARG A N 1
ATOM 744 C CA . ARG A 1 94 ? 1.142 5.621 -5.815 1.00 92.25 94 ARG A CA 1
ATOM 745 C C . ARG A 1 94 ? -0.023 5.017 -5.032 1.00 92.25 94 ARG A C 1
ATOM 747 O O . ARG A 1 94 ? -1.148 5.068 -5.520 1.00 92.25 94 ARG A O 1
ATOM 754 N N . TYR A 1 95 ? 0.206 4.466 -3.841 1.00 95.12 95 TYR A N 1
ATOM 755 C CA . TYR A 1 95 ? -0.877 3.984 -2.980 1.00 95.12 95 TYR A CA 1
ATOM 756 C C . TYR A 1 95 ? -1.851 5.116 -2.611 1.00 95.12 95 TYR A C 1
ATOM 758 O O . TYR A 1 95 ? -3.066 4.935 -2.714 1.00 95.12 95 TYR A O 1
ATOM 766 N N . GLN A 1 96 ? -1.333 6.298 -2.260 1.00 94.69 96 GLN A N 1
ATOM 767 C CA . GLN A 1 96 ? -2.148 7.487 -1.987 1.00 94.69 96 GLN A CA 1
ATOM 768 C C . GLN A 1 96 ? -2.888 7.974 -3.235 1.00 94.69 96 GLN A C 1
ATOM 770 O O . GLN A 1 96 ? -4.083 8.261 -3.175 1.00 94.69 96 GLN A O 1
ATOM 775 N N . TRP A 1 97 ? -2.211 8.002 -4.383 1.00 92.06 97 TRP A N 1
ATOM 776 C CA . TRP A 1 97 ? -2.831 8.372 -5.652 1.00 92.06 97 TRP A CA 1
ATOM 777 C C . TRP A 1 97 ? -3.983 7.432 -6.026 1.00 92.06 97 TRP A C 1
ATOM 779 O O . TRP A 1 97 ? -5.089 7.886 -6.301 1.00 92.06 97 TRP A O 1
ATOM 789 N N . ASN A 1 98 ? -3.772 6.117 -5.943 1.00 91.69 98 ASN A N 1
ATOM 790 C CA . ASN A 1 98 ? -4.809 5.114 -6.192 1.00 91.69 98 ASN A CA 1
ATOM 791 C C . ASN A 1 98 ? -6.030 5.314 -5.285 1.00 91.69 98 ASN A C 1
ATOM 793 O O . ASN A 1 98 ? -7.163 5.242 -5.755 1.00 91.69 98 ASN A O 1
ATOM 797 N N . LYS A 1 99 ? -5.801 5.623 -4.002 1.00 91.25 99 LYS A N 1
ATOM 798 C CA . LYS A 1 99 ? -6.865 5.919 -3.038 1.00 91.25 99 LYS A CA 1
ATOM 799 C C . LYS A 1 99 ? -7.701 7.134 -3.454 1.00 91.25 99 LYS A C 1
ATOM 801 O O . LYS A 1 99 ? -8.925 7.074 -3.367 1.00 91.25 99 LYS A O 1
ATOM 806 N N . LEU A 1 100 ? -7.071 8.211 -3.933 1.00 91.56 100 LEU A N 1
ATOM 807 C CA . LEU A 1 100 ? -7.779 9.388 -4.462 1.00 91.56 100 LEU A CA 1
ATOM 808 C C . LEU A 1 100 ? -8.593 9.053 -5.717 1.00 91.56 100 LEU A C 1
ATOM 810 O O . LEU A 1 100 ? -9.709 9.539 -5.883 1.00 91.56 100 LEU A O 1
ATOM 814 N N . GLN A 1 101 ? -8.050 8.184 -6.565 1.00 88.38 101 GLN A N 1
ATOM 815 C CA . GLN A 1 101 ? -8.649 7.780 -7.837 1.00 88.38 101 GLN A CA 1
ATOM 816 C C . GLN A 1 101 ? -9.636 6.608 -7.694 1.00 88.38 101 GLN A C 1
ATOM 818 O O . GLN A 1 101 ? -10.169 6.134 -8.693 1.00 88.38 101 GLN A O 1
ATOM 823 N N . LYS A 1 102 ? -9.893 6.137 -6.462 1.00 89.25 102 LYS A N 1
ATOM 824 C CA . LYS A 1 102 ? -10.749 4.975 -6.151 1.00 89.25 102 LYS A CA 1
ATOM 825 C C . LYS A 1 102 ? -10.353 3.704 -6.919 1.00 89.25 102 LYS A C 1
ATOM 827 O O . LYS A 1 102 ? -11.197 2.899 -7.303 1.00 89.25 102 LYS A O 1
ATOM 832 N N . VAL A 1 103 ? -9.053 3.518 -7.135 1.00 90.06 103 VAL A N 1
ATOM 833 C CA . VAL A 1 103 ? -8.475 2.316 -7.746 1.00 90.06 103 VAL A CA 1
ATOM 834 C C . VAL A 1 103 ? -7.877 1.445 -6.650 1.00 90.06 103 VAL A C 1
ATOM 836 O O . VAL A 1 103 ? -7.163 1.932 -5.774 1.00 90.06 103 VAL A O 1
ATOM 839 N N . ARG A 1 104 ? -8.123 0.132 -6.704 1.00 92.19 104 ARG A N 1
ATOM 840 C CA . ARG A 1 104 ? -7.559 -0.807 -5.728 1.00 92.19 104 ARG A CA 1
ATOM 841 C C . ARG A 1 104 ? -6.033 -0.854 -5.829 1.00 92.19 104 ARG A C 1
ATOM 843 O O . ARG A 1 104 ? -5.477 -1.261 -6.851 1.00 92.19 104 ARG A O 1
ATOM 850 N N . SER A 1 105 ? -5.347 -0.541 -4.735 1.00 94.12 105 SER A N 1
ATOM 851 C CA . SER A 1 105 ? -3.918 -0.836 -4.602 1.00 94.12 105 SER A CA 1
ATOM 852 C C . SER A 1 105 ? -3.714 -2.331 -4.376 1.00 94.12 105 SER A C 1
ATOM 854 O O . SER A 1 105 ? -4.107 -2.858 -3.341 1.00 94.12 105 SER A O 1
ATOM 856 N N . ILE A 1 106 ? -3.078 -3.012 -5.334 1.00 91.94 106 ILE A N 1
ATOM 857 C CA . ILE A 1 106 ? -2.779 -4.456 -5.244 1.00 91.94 106 ILE A CA 1
ATOM 858 C C . ILE A 1 106 ? -1.868 -4.759 -4.046 1.00 91.94 106 ILE A C 1
ATOM 860 O O . ILE A 1 106 ? -2.022 -5.790 -3.402 1.00 91.94 106 ILE A O 1
ATOM 864 N N . VAL A 1 107 ? -0.938 -3.851 -3.738 1.00 95.31 107 VAL A N 1
ATOM 865 C CA . VAL A 1 107 ? -0.080 -3.944 -2.554 1.00 95.31 107 VAL A CA 1
ATOM 866 C C . VAL A 1 107 ? -0.758 -3.200 -1.393 1.00 95.31 107 VAL A C 1
ATOM 868 O O . VAL A 1 107 ? -0.954 -1.985 -1.511 1.00 95.31 107 VAL A O 1
ATOM 871 N N . PRO A 1 108 ? -1.125 -3.885 -0.293 1.00 96.31 108 PRO A N 1
ATOM 872 C CA . PRO A 1 108 ? -1.679 -3.255 0.904 1.00 96.31 108 PRO A CA 1
ATOM 873 C C . PRO A 1 108 ? -0.546 -2.598 1.698 1.00 96.31 108 PRO A C 1
ATOM 875 O O . PRO A 1 108 ? 0.129 -3.250 2.497 1.00 96.31 108 PRO A O 1
ATOM 878 N N . MET A 1 109 ? -0.264 -1.327 1.404 1.00 97.50 109 MET A N 1
ATOM 879 C CA . MET A 1 109 ? 0.917 -0.638 1.927 1.00 97.50 109 MET A CA 1
ATOM 880 C C . MET A 1 109 ? 0.898 -0.508 3.448 1.00 97.50 109 MET A C 1
ATOM 882 O O . MET A 1 109 ? 1.952 -0.650 4.059 1.00 97.50 109 MET A O 1
ATOM 886 N N . VAL A 1 110 ? -0.263 -0.289 4.075 1.00 97.88 110 VAL A N 1
ATOM 887 C CA . VAL A 1 110 ? -0.321 -0.147 5.539 1.00 97.88 110 VAL A CA 1
ATOM 888 C C . VAL A 1 110 ? 0.014 -1.483 6.198 1.00 97.88 110 VAL A C 1
ATOM 890 O O . VAL A 1 110 ? 0.912 -1.560 7.037 1.00 97.88 110 VAL A O 1
ATOM 893 N N . HIS A 1 111 ? -0.638 -2.561 5.767 1.00 96.44 111 HIS A N 1
ATOM 894 C CA . HIS A 1 111 ? -0.365 -3.902 6.260 1.00 96.44 111 HIS A CA 1
ATOM 895 C C . HIS A 1 111 ? 1.083 -4.344 6.003 1.00 96.44 111 HIS A C 1
ATOM 897 O O . HIS A 1 111 ? 1.728 -4.898 6.896 1.00 96.44 111 HIS A O 1
ATOM 903 N N . LEU A 1 112 ? 1.607 -4.088 4.799 1.00 96.00 112 LEU A N 1
ATOM 904 C CA . LEU A 1 112 ? 2.989 -4.399 4.445 1.00 96.00 112 LEU A CA 1
ATOM 905 C C . LEU A 1 112 ? 3.969 -3.686 5.380 1.00 96.00 112 LEU A C 1
ATOM 907 O O . LEU A 1 112 ? 4.891 -4.322 5.881 1.00 96.00 112 LEU A O 1
ATOM 911 N N . THR A 1 113 ? 3.750 -2.404 5.663 1.00 97.50 113 THR A N 1
ATOM 912 C CA . THR A 1 113 ? 4.597 -1.613 6.562 1.00 97.50 113 THR A CA 1
ATOM 913 C C . THR A 1 113 ? 4.602 -2.157 7.988 1.00 97.50 113 THR A C 1
ATOM 915 O O . THR A 1 113 ? 5.677 -2.309 8.567 1.00 97.50 113 THR A O 1
ATOM 918 N N . TRP A 1 114 ? 3.450 -2.552 8.535 1.00 97.50 114 TRP A N 1
ATOM 919 C CA . TRP A 1 114 ? 3.408 -3.220 9.842 1.00 97.50 114 TRP A CA 1
ATOM 920 C C . TRP A 1 114 ? 4.155 -4.559 9.845 1.00 97.50 114 TRP A C 1
ATOM 922 O O . TRP A 1 114 ? 4.854 -4.873 10.807 1.00 97.50 114 TRP A O 1
ATOM 932 N N . ASN A 1 115 ? 4.071 -5.337 8.763 1.00 94.25 115 ASN A N 1
ATOM 933 C CA . ASN A 1 115 ? 4.849 -6.572 8.636 1.00 94.25 115 ASN A CA 1
ATOM 934 C C . ASN A 1 115 ? 6.356 -6.303 8.513 1.00 94.25 115 ASN A C 1
ATOM 936 O O . ASN A 1 115 ? 7.147 -7.062 9.073 1.00 94.25 115 ASN A O 1
ATOM 940 N N . MET A 1 116 ? 6.757 -5.241 7.803 1.00 93.81 116 MET A N 1
ATOM 941 C CA . MET A 1 116 ? 8.157 -4.819 7.703 1.00 93.81 116 MET A CA 1
ATOM 942 C C . MET A 1 116 ? 8.710 -4.468 9.084 1.00 93.81 116 MET A C 1
ATOM 944 O O . MET A 1 116 ? 9.759 -4.987 9.453 1.00 93.81 116 MET A O 1
ATOM 948 N N . ALA A 1 117 ? 7.972 -3.684 9.875 1.00 95.44 117 ALA A N 1
ATOM 949 C CA . ALA A 1 117 ? 8.376 -3.285 11.224 1.00 95.44 117 ALA A CA 1
ATOM 950 C C . ALA A 1 117 ? 8.633 -4.480 12.158 1.00 95.44 117 ALA A C 1
ATOM 952 O O . ALA A 1 117 ? 9.530 -4.437 12.992 1.00 95.44 117 ALA A O 1
ATOM 953 N N . ARG A 1 118 ? 7.878 -5.575 11.985 1.00 92.88 118 ARG A N 1
ATOM 954 C CA . ARG A 1 118 ? 8.039 -6.810 12.770 1.00 92.88 118 ARG A CA 1
ATOM 955 C C . ARG A 1 118 ? 9.248 -7.658 12.360 1.00 92.88 118 ARG A C 1
ATOM 957 O O . ARG A 1 118 ? 9.667 -8.509 13.138 1.00 92.88 118 ARG A O 1
ATOM 964 N N . ARG A 1 119 ? 9.739 -7.536 11.120 1.00 90.00 119 ARG A N 1
ATOM 965 C CA . ARG A 1 119 ? 10.619 -8.555 10.504 1.00 90.00 119 ARG A CA 1
ATOM 966 C C . ARG A 1 119 ? 11.930 -8.019 9.949 1.00 90.00 119 ARG A C 1
ATOM 968 O O . ARG A 1 119 ? 12.853 -8.804 9.758 1.00 90.00 119 ARG A O 1
ATOM 975 N N . ILE A 1 120 ? 12.010 -6.727 9.645 1.00 87.81 120 ILE A N 1
ATOM 976 C CA . ILE A 1 120 ? 13.138 -6.145 8.920 1.00 87.81 120 ILE A CA 1
ATOM 977 C C . ILE A 1 120 ? 13.864 -5.150 9.820 1.00 87.81 120 ILE A C 1
ATOM 979 O O . ILE A 1 120 ? 13.263 -4.220 10.351 1.00 87.81 120 ILE A O 1
ATOM 983 N N . ARG A 1 121 ? 15.181 -5.331 9.944 1.00 87.31 121 ARG A N 1
ATOM 984 C CA . ARG A 1 121 ? 16.085 -4.326 10.511 1.00 87.31 121 ARG A CA 1
ATOM 985 C C . ARG A 1 121 ? 16.478 -3.349 9.411 1.00 87.31 121 ARG A C 1
ATOM 987 O O . ARG A 1 121 ? 16.911 -3.779 8.343 1.00 87.31 121 ARG A O 1
ATOM 994 N N . LEU A 1 122 ? 16.286 -2.056 9.654 1.00 89.75 122 LEU A N 1
ATOM 995 C CA . LEU A 1 122 ? 16.601 -1.010 8.686 1.00 89.75 122 LEU A CA 1
ATOM 996 C C . LEU A 1 122 ? 17.856 -0.265 9.110 1.00 89.75 122 LEU A C 1
ATOM 998 O O . LEU A 1 122 ? 17.940 0.185 10.249 1.00 89.75 122 LEU A O 1
ATOM 1002 N N . ASN A 1 123 ? 18.777 -0.096 8.163 1.00 90.69 123 ASN A N 1
ATOM 1003 C CA . ASN A 1 123 ? 20.031 0.628 8.377 1.00 90.69 123 ASN A CA 1
ATOM 1004 C C . ASN A 1 123 ? 20.058 1.968 7.621 1.00 90.69 123 ASN A C 1
ATOM 1006 O O . ASN A 1 123 ? 20.869 2.840 7.919 1.00 90.69 123 ASN A O 1
ATOM 1010 N N . ASP A 1 124 ? 19.164 2.151 6.644 1.00 93.06 124 ASP A N 1
ATOM 1011 C CA . ASP A 1 124 ? 19.004 3.413 5.925 1.00 93.06 124 ASP A CA 1
ATOM 1012 C C . ASP A 1 124 ? 18.080 4.355 6.706 1.00 93.06 124 ASP A C 1
ATOM 1014 O O . ASP A 1 124 ? 16.892 4.077 6.886 1.00 93.06 124 ASP A O 1
ATOM 1018 N N . SER A 1 125 ? 18.629 5.485 7.155 1.00 94.56 125 SER A N 1
ATOM 1019 C CA . SER A 1 125 ? 17.910 6.464 7.980 1.00 94.56 125 SER A CA 1
ATOM 1020 C C . SER A 1 125 ? 16.673 7.019 7.271 1.00 94.56 125 SER A C 1
ATOM 1022 O O . SER A 1 125 ? 15.597 7.105 7.863 1.00 94.56 125 SER A O 1
ATOM 1024 N N . HIS A 1 126 ? 16.781 7.341 5.979 1.00 95.25 126 HIS A N 1
ATOM 1025 C CA . HIS A 1 126 ? 15.664 7.912 5.232 1.00 95.25 126 HIS A CA 1
ATOM 1026 C C . HIS A 1 126 ? 14.514 6.907 5.078 1.00 95.25 126 HIS A C 1
ATOM 1028 O O . HIS A 1 126 ? 13.354 7.257 5.300 1.00 95.25 126 HIS A O 1
ATOM 1034 N N . PHE A 1 127 ? 14.821 5.646 4.768 1.00 95.12 127 PHE A N 1
ATOM 1035 C CA . PHE A 1 127 ? 13.827 4.584 4.689 1.00 95.12 127 PHE A CA 1
ATOM 1036 C C . PHE A 1 127 ? 13.181 4.322 6.053 1.00 95.12 127 PHE A C 1
ATOM 1038 O O . PHE A 1 127 ? 11.955 4.243 6.140 1.00 95.12 127 PHE A O 1
ATOM 1045 N N . TYR A 1 128 ? 13.980 4.269 7.123 1.00 96.50 128 TYR A N 1
ATOM 1046 C CA . TYR A 1 128 ? 13.479 4.121 8.489 1.00 96.50 128 TYR A CA 1
ATOM 1047 C C . TYR A 1 128 ? 12.450 5.195 8.850 1.00 96.50 128 TYR A C 1
ATOM 1049 O O . TYR A 1 128 ? 11.349 4.855 9.285 1.00 96.50 128 TYR A O 1
ATOM 1057 N N . TRP A 1 129 ? 12.757 6.474 8.617 1.00 96.88 129 TRP A N 1
ATOM 1058 C CA . TRP A 1 129 ? 11.841 7.564 8.956 1.00 96.88 129 TRP A CA 1
ATOM 1059 C C . TRP A 1 129 ? 10.549 7.534 8.140 1.00 96.88 129 TRP A C 1
ATOM 1061 O O . TRP A 1 129 ? 9.479 7.801 8.688 1.00 96.88 129 TRP A O 1
ATOM 1071 N N . GLN A 1 130 ? 10.610 7.148 6.863 1.00 97.06 130 GLN A N 1
ATOM 1072 C CA . GLN A 1 130 ? 9.405 6.980 6.046 1.00 97.06 130 GLN A CA 1
ATOM 1073 C C . GLN A 1 130 ? 8.505 5.854 6.569 1.00 97.06 130 GLN A C 1
ATOM 1075 O O . GLN A 1 130 ? 7.292 6.036 6.685 1.00 97.06 130 GLN A O 1
ATOM 1080 N N . VAL A 1 131 ? 9.088 4.700 6.911 1.00 97.50 131 VAL A N 1
ATOM 1081 C CA . VAL A 1 131 ? 8.347 3.563 7.474 1.00 97.50 131 VAL A CA 1
ATOM 1082 C C . VAL A 1 131 ? 7.752 3.943 8.825 1.00 97.50 131 VAL A C 1
ATOM 1084 O O . VAL A 1 131 ? 6.554 3.758 9.040 1.00 97.50 131 VAL A O 1
ATOM 1087 N N . ARG A 1 132 ? 8.559 4.536 9.711 1.00 97.50 132 ARG A N 1
ATOM 1088 C CA . ARG A 1 132 ? 8.129 4.965 11.044 1.00 97.50 132 ARG A CA 1
ATOM 1089 C C . ARG A 1 132 ? 6.976 5.963 10.982 1.00 97.50 132 ARG A C 1
ATOM 1091 O O . ARG A 1 132 ? 5.975 5.765 11.664 1.00 97.50 132 ARG A O 1
ATOM 1098 N N . SER A 1 133 ? 7.077 6.977 10.122 1.00 97.94 133 SER A N 1
ATOM 1099 C CA . SER A 1 133 ? 6.028 7.985 9.945 1.00 97.94 133 SER A CA 1
ATOM 1100 C C . SER A 1 133 ? 4.693 7.364 9.511 1.00 97.94 133 SER A C 1
ATOM 1102 O O . SER A 1 133 ? 3.630 7.758 10.003 1.00 97.94 133 SER A O 1
ATOM 1104 N N . LEU A 1 134 ? 4.726 6.348 8.639 1.00 98.06 134 LEU A N 1
ATOM 1105 C CA . LEU A 1 134 ? 3.519 5.625 8.243 1.00 98.06 134 LEU A CA 1
ATOM 1106 C C . LEU A 1 134 ? 2.942 4.776 9.388 1.00 98.06 134 LEU A C 1
ATOM 1108 O O . LEU A 1 134 ? 1.724 4.777 9.589 1.00 98.06 134 LEU A O 1
ATOM 1112 N N . LEU A 1 135 ? 3.787 4.084 10.158 1.00 98.50 135 LEU A N 1
ATOM 1113 C CA . LEU A 1 135 ? 3.348 3.327 11.336 1.00 98.50 135 LEU A CA 1
ATOM 1114 C C . LEU A 1 135 ? 2.639 4.248 12.338 1.00 98.50 135 LEU A C 1
ATOM 1116 O O . LEU A 1 135 ? 1.485 3.989 12.682 1.00 98.50 135 LEU A O 1
ATOM 1120 N N . GLU A 1 136 ? 3.282 5.357 12.717 1.00 98.50 136 GLU A N 1
ATOM 1121 C CA . GLU A 1 136 ? 2.744 6.381 13.625 1.00 98.50 136 GLU A CA 1
ATOM 1122 C C . GLU A 1 136 ? 1.403 6.928 13.124 1.00 98.50 136 GLU A C 1
ATOM 1124 O O . GLU A 1 136 ? 0.414 6.941 13.861 1.00 98.50 136 GLU A O 1
ATOM 1129 N N . SER A 1 137 ? 1.335 7.301 11.843 1.00 98.19 137 SER A N 1
ATOM 1130 C CA . SER A 1 137 ? 0.111 7.820 11.226 1.00 98.19 137 SER A CA 1
ATOM 1131 C C . SER A 1 137 ? -1.024 6.793 11.237 1.00 98.19 137 SER A C 1
ATOM 1133 O O . SER A 1 137 ? -2.164 7.129 11.564 1.00 98.19 137 SER A O 1
ATOM 1135 N N . SER A 1 138 ? -0.739 5.531 10.902 1.00 98.25 138 SER A N 1
ATOM 1136 C CA . SER A 1 138 ? -1.758 4.473 10.873 1.00 98.25 138 SER A CA 1
ATOM 1137 C C . SER A 1 138 ? -2.245 4.081 12.275 1.00 98.25 138 SER A C 1
ATOM 1139 O O . SER A 1 138 ? -3.440 3.833 12.468 1.00 98.25 138 SER A O 1
ATOM 1141 N N . LEU A 1 139 ? -1.353 4.094 13.273 1.00 98.56 139 LEU A N 1
ATOM 1142 C CA . LEU A 1 139 ? -1.693 3.862 14.675 1.00 98.56 139 LEU A CA 1
ATOM 1143 C C . LEU A 1 139 ? -2.568 4.996 15.216 1.00 98.56 139 LEU A C 1
ATOM 1145 O O . LEU A 1 139 ? -3.591 4.739 15.849 1.00 98.56 139 LEU A O 1
ATOM 1149 N N . ALA A 1 140 ? -2.215 6.250 14.924 1.00 98.38 140 ALA A N 1
ATOM 1150 C CA . ALA A 1 140 ? -3.010 7.411 15.312 1.00 98.38 140 ALA A CA 1
ATOM 1151 C C . ALA A 1 140 ? -4.424 7.362 14.707 1.00 98.38 140 ALA A C 1
ATOM 1153 O O . ALA A 1 140 ? -5.407 7.562 15.422 1.00 98.38 140 ALA A O 1
ATOM 1154 N N . GLN A 1 141 ? -4.544 7.027 13.416 1.00 97.19 141 GLN A N 1
ATOM 1155 C CA . GLN A 1 141 ? -5.840 6.861 12.742 1.00 97.19 141 GLN A CA 1
ATOM 1156 C C . GLN A 1 141 ? -6.681 5.746 13.372 1.00 97.19 141 GLN A C 1
ATOM 1158 O O . GLN A 1 141 ? -7.872 5.936 13.621 1.00 97.19 141 GLN A O 1
ATOM 1163 N N . THR A 1 142 ? -6.055 4.609 13.677 1.00 97.62 142 THR A N 1
ATOM 1164 C CA . THR A 1 142 ? -6.700 3.486 14.370 1.00 97.62 142 THR A CA 1
ATOM 1165 C C . THR A 1 142 ? -7.221 3.917 15.742 1.00 97.6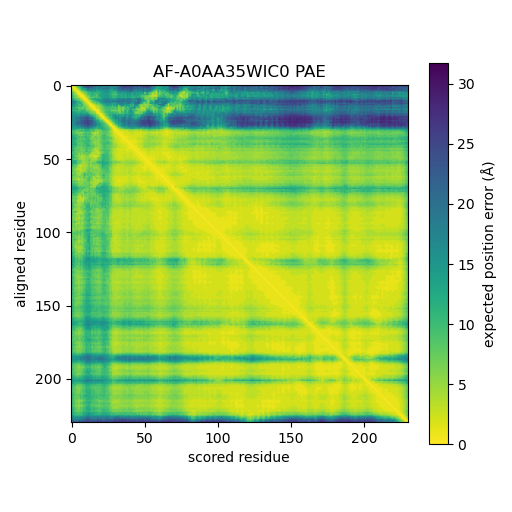2 142 THR A C 1
ATOM 1167 O O . THR A 1 142 ? -8.398 3.727 16.042 1.00 97.62 142 THR A O 1
ATOM 1170 N N . ASN A 1 143 ? -6.374 4.547 16.560 1.00 97.50 143 ASN A N 1
ATOM 1171 C CA . ASN A 1 143 ? -6.736 5.012 17.900 1.00 97.50 143 ASN A CA 1
ATOM 1172 C C . ASN A 1 143 ? -7.882 6.021 17.872 1.00 97.50 143 ASN A C 1
ATOM 1174 O O . ASN A 1 143 ? -8.801 5.938 18.691 1.00 97.50 143 ASN A O 1
ATOM 1178 N N . LEU A 1 144 ? -7.848 6.956 16.921 1.00 98.00 144 LEU A N 1
ATOM 1179 C CA . LEU A 1 144 ? -8.905 7.941 16.742 1.00 98.00 144 LEU A CA 1
ATOM 1180 C C . LEU A 1 144 ? -10.234 7.265 16.390 1.00 98.00 144 LEU A C 1
ATOM 1182 O O . LEU A 1 144 ? -11.252 7.577 17.007 1.00 98.00 144 LEU A O 1
ATOM 1186 N N . LEU A 1 145 ? -10.225 6.318 15.447 1.00 97.94 145 LEU A N 1
ATOM 1187 C CA . LEU A 1 145 ? -11.424 5.595 15.030 1.00 97.94 145 LEU A CA 1
ATOM 1188 C C . LEU A 1 145 ? -11.997 4.741 16.166 1.00 97.94 145 LEU A C 1
ATOM 1190 O O . LEU A 1 145 ? -13.186 4.834 16.455 1.00 97.94 145 LEU A O 1
ATOM 1194 N N . VAL A 1 146 ? -11.160 3.971 16.865 1.00 98.00 146 VAL A N 1
ATOM 1195 C CA . VAL A 1 146 ? -11.592 3.173 18.024 1.00 98.00 146 VAL A CA 1
ATOM 1196 C C . VAL A 1 146 ? -12.181 4.071 19.114 1.00 98.00 146 VAL A C 1
ATOM 1198 O O . VAL A 1 146 ? -13.243 3.772 19.657 1.00 98.00 146 VAL A O 1
ATOM 1201 N N . SER A 1 147 ? -11.541 5.205 19.405 1.00 97.75 147 SER A N 1
ATOM 1202 C CA . SER A 1 147 ? -12.040 6.171 20.392 1.00 97.75 147 SER A CA 1
ATOM 1203 C C . SER A 1 147 ? -13.370 6.795 19.969 1.00 97.75 147 SER A C 1
ATOM 1205 O O . SER A 1 147 ? -14.259 6.975 20.800 1.00 97.75 147 SER A O 1
ATOM 1207 N N . HIS A 1 148 ? -13.521 7.117 18.684 1.00 97.56 148 HIS A N 1
ATOM 1208 C CA . HIS A 1 148 ? -14.759 7.646 18.124 1.00 97.56 148 HIS A CA 1
ATOM 1209 C C . HIS A 1 148 ? -15.912 6.643 18.258 1.00 97.56 148 HIS A C 1
ATOM 1211 O O . HIS A 1 148 ? -16.972 6.997 18.767 1.00 97.56 148 HIS A O 1
ATOM 1217 N N . LEU A 1 149 ? -15.682 5.382 17.887 1.00 97.44 149 LEU A N 1
ATOM 1218 C CA . LEU A 1 149 ? -16.682 4.318 17.974 1.00 97.44 149 LEU A CA 1
ATOM 1219 C C . LEU A 1 149 ? -17.094 4.026 19.420 1.00 97.44 149 LEU A C 1
ATOM 1221 O O . LEU A 1 149 ? -18.286 3.927 19.706 1.00 97.44 149 LEU A O 1
ATOM 1225 N N . LYS A 1 150 ? -16.128 3.988 20.349 1.00 97.19 150 LYS A N 1
ATOM 1226 C CA . LYS A 1 150 ? -16.403 3.855 21.789 1.00 97.19 150 LYS A CA 1
ATOM 1227 C C . LYS A 1 150 ? -17.278 4.997 22.310 1.00 97.19 150 LYS A C 1
ATOM 1229 O O . LYS A 1 150 ? -18.247 4.742 23.016 1.00 97.19 150 LYS A O 1
ATOM 1234 N N . LYS A 1 151 ? -16.982 6.247 21.931 1.00 97.94 151 LYS A N 1
ATOM 1235 C CA . LYS A 1 151 ? -17.803 7.420 22.295 1.00 97.94 151 LYS A CA 1
ATOM 1236 C C . LYS A 1 151 ? -19.216 7.358 21.710 1.00 97.94 151 LYS A C 1
ATOM 1238 O O . LYS A 1 151 ? -20.147 7.831 22.348 1.00 97.94 151 LYS A O 1
ATOM 1243 N N . ALA A 1 152 ? -19.372 6.772 20.526 1.00 96.5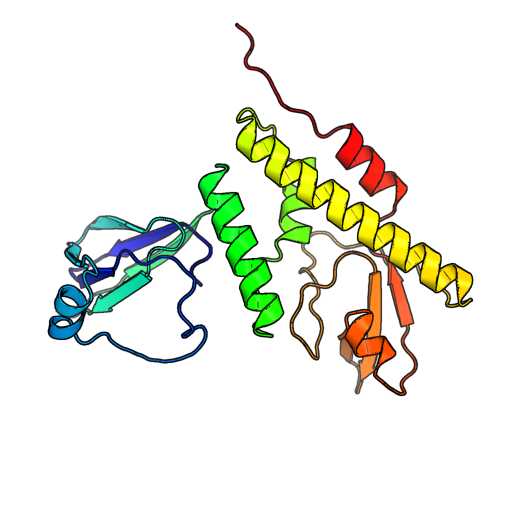6 152 ALA A N 1
ATOM 1244 C CA . ALA A 1 152 ? -20.668 6.552 19.891 1.00 96.56 152 ALA A CA 1
ATOM 1245 C C . ALA A 1 152 ? -21.437 5.338 20.455 1.00 96.56 152 ALA A C 1
ATOM 1247 O O . ALA A 1 152 ? -22.546 5.066 20.005 1.00 96.56 152 ALA A O 1
ATOM 1248 N N . GLY A 1 153 ? -20.864 4.589 21.408 1.00 97.19 153 GLY A N 1
ATOM 1249 C CA . GLY A 1 153 ? -21.478 3.380 21.963 1.00 97.19 153 GLY A CA 1
ATOM 1250 C C . GLY A 1 153 ? -21.537 2.205 20.981 1.00 97.19 153 GLY A C 1
ATOM 1251 O O . GLY A 1 153 ? -22.316 1.277 21.188 1.00 97.19 153 GLY A O 1
ATOM 1252 N N . ILE A 1 154 ? -20.738 2.232 19.910 1.00 97.06 154 ILE A N 1
ATOM 1253 C CA . ILE A 1 154 ? -20.702 1.165 18.906 1.00 97.06 154 ILE A CA 1
ATOM 1254 C C . ILE A 1 154 ? -19.745 0.067 19.396 1.00 97.06 154 ILE A C 1
ATOM 1256 O O . ILE A 1 154 ? -18.556 0.347 19.587 1.00 97.06 154 ILE A O 1
ATOM 1260 N N . PRO A 1 155 ? -20.219 -1.177 19.600 1.00 97.50 155 PRO A N 1
ATOM 1261 C CA . PRO A 1 155 ? -19.366 -2.266 20.055 1.00 97.50 155 PRO A CA 1
ATOM 1262 C C . PRO A 1 155 ? -18.358 -2.657 18.971 1.00 97.50 155 PRO A C 1
ATOM 1264 O O . PRO A 1 155 ? -18.710 -2.826 17.803 1.00 97.50 155 PRO A O 1
ATOM 1267 N N . ILE A 1 156 ? -17.104 -2.831 19.384 1.00 98.19 156 ILE A N 1
ATOM 1268 C CA . ILE A 1 156 ? -16.012 -3.319 18.541 1.00 98.19 156 ILE A CA 1
ATOM 1269 C C . ILE A 1 156 ? -15.700 -4.739 18.996 1.00 98.19 156 ILE A C 1
ATOM 1271 O O . ILE A 1 156 ? -15.291 -4.947 20.139 1.00 98.19 156 ILE A O 1
ATOM 1275 N N . LEU A 1 157 ? -15.922 -5.715 18.121 1.00 98.00 157 LEU A N 1
ATOM 1276 C CA . LEU A 1 157 ? -15.668 -7.117 18.425 1.00 98.00 157 LEU A CA 1
ATOM 1277 C C . LEU A 1 157 ? -14.224 -7.468 18.078 1.00 98.00 157 LEU A C 1
ATOM 1279 O O . LEU A 1 157 ? -13.731 -7.146 16.996 1.00 98.00 157 LEU A O 1
ATOM 1283 N N . TRP A 1 158 ? -13.552 -8.165 18.987 1.00 97.56 158 TRP A N 1
ATOM 1284 C CA . TRP A 1 158 ? -12.258 -8.756 18.683 1.00 97.56 158 TRP A CA 1
ATOM 1285 C C . TRP A 1 158 ? -12.423 -9.850 17.624 1.00 97.56 158 TRP A C 1
ATOM 1287 O O . TRP A 1 158 ? -13.231 -10.763 17.789 1.00 97.56 158 TRP A O 1
ATOM 1297 N N . HIS A 1 159 ? -11.654 -9.750 16.544 1.00 95.62 159 HIS A N 1
ATOM 1298 C CA . HIS A 1 159 ? -11.597 -10.759 15.488 1.00 95.62 159 HIS A CA 1
ATOM 1299 C C . HIS A 1 159 ? -10.225 -11.431 15.428 1.00 95.62 159 HIS A C 1
ATOM 1301 O O . HIS A 1 159 ? -10.137 -12.635 15.196 1.00 95.62 159 HIS A O 1
ATOM 1307 N N . GLY A 1 160 ? -9.161 -10.663 15.679 1.00 94.00 160 GLY A N 1
ATOM 1308 C CA . GLY A 1 160 ? -7.801 -11.115 15.425 1.00 94.00 160 GLY A CA 1
ATOM 1309 C C . GLY A 1 160 ? -7.528 -11.255 13.926 1.00 94.00 160 GLY A C 1
ATOM 1310 O O . GLY A 1 160 ? -8.267 -10.735 13.085 1.00 94.00 160 GLY A O 1
ATOM 1311 N N . ARG A 1 161 ? -6.445 -11.954 13.589 1.00 92.38 161 ARG A N 1
ATOM 1312 C CA . ARG A 1 161 ? -6.089 -12.254 12.203 1.00 92.38 161 ARG A CA 1
ATOM 1313 C C . ARG A 1 161 ? -5.407 -13.610 12.097 1.00 92.38 161 ARG A C 1
ATOM 1315 O O . ARG A 1 161 ? -4.557 -13.939 12.925 1.00 92.38 161 ARG A O 1
ATOM 1322 N N . LEU A 1 162 ? -5.745 -14.378 11.066 1.00 89.19 162 LEU A N 1
ATOM 1323 C CA . LEU A 1 162 ? -5.125 -15.677 10.809 1.00 89.19 162 LEU A CA 1
ATOM 1324 C C . LEU A 1 162 ? -3.821 -15.539 10.012 1.00 89.19 162 LEU A C 1
ATOM 1326 O O . LEU A 1 162 ? -3.622 -14.610 9.223 1.00 89.19 162 LEU A O 1
ATOM 1330 N N . ALA A 1 163 ? -2.915 -16.502 10.193 1.00 83.75 163 ALA A N 1
ATOM 1331 C CA . ALA A 1 163 ? -1.699 -16.581 9.394 1.00 83.75 163 ALA A CA 1
ATOM 1332 C C . ALA A 1 163 ? -2.047 -16.782 7.907 1.00 83.75 163 ALA A C 1
ATOM 1334 O O . ALA A 1 163 ? -2.804 -17.681 7.555 1.00 83.75 163 ALA A O 1
ATOM 1335 N N . GLY A 1 164 ? -1.491 -15.938 7.034 1.00 84.38 164 GLY A N 1
ATOM 1336 C CA . GLY A 1 164 ? -1.751 -15.987 5.590 1.00 84.38 164 GLY A CA 1
ATOM 1337 C C . GLY A 1 164 ? -3.054 -15.315 5.143 1.00 84.38 164 GLY A C 1
ATOM 1338 O O . GLY A 1 164 ? -3.326 -15.269 3.945 1.00 84.38 164 GLY A O 1
ATOM 1339 N N . GLU A 1 165 ? -3.837 -14.747 6.063 1.00 90.62 165 GLU A N 1
ATOM 1340 C CA . GLU A 1 165 ? -5.039 -13.993 5.713 1.0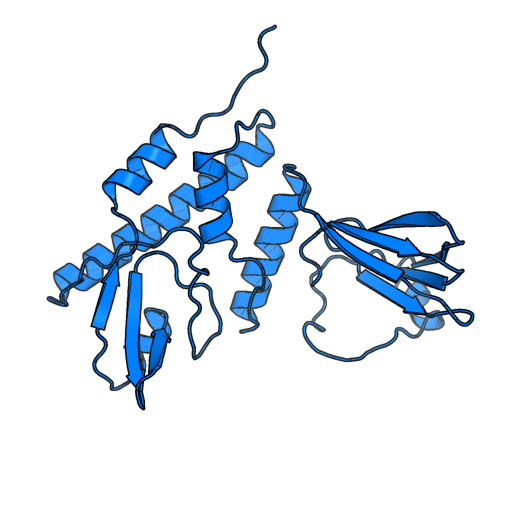0 90.62 165 GLU A CA 1
ATOM 1341 C C . GLU A 1 165 ? -4.687 -12.767 4.855 1.00 90.62 165 GLU A C 1
ATOM 1343 O O . GLU A 1 165 ? -3.759 -12.013 5.168 1.00 90.62 165 GLU A O 1
ATOM 1348 N N . SER A 1 166 ? -5.436 -12.548 3.772 1.00 91.50 166 SER A N 1
ATOM 1349 C CA . SER A 1 166 ? -5.236 -11.402 2.879 1.00 91.50 166 SER A CA 1
ATOM 1350 C C . SER A 1 166 ? -5.649 -10.089 3.547 1.00 91.50 166 SER A C 1
ATOM 1352 O O . SER A 1 166 ? -6.546 -10.065 4.383 1.00 91.50 166 SER A O 1
ATOM 1354 N N . ALA A 1 167 ? -5.010 -8.978 3.171 1.00 95.50 167 ALA A N 1
ATOM 1355 C CA . ALA A 1 167 ? -5.427 -7.667 3.664 1.00 95.50 167 ALA A CA 1
ATOM 1356 C C . ALA A 1 167 ? -6.840 -7.334 3.142 1.00 95.50 167 ALA A C 1
ATOM 1358 O O . ALA A 1 167 ? -7.084 -7.492 1.939 1.00 95.50 167 ALA A O 1
ATOM 1359 N N . PRO A 1 168 ? -7.766 -6.884 4.005 1.00 96.31 168 PRO A N 1
ATOM 1360 C CA . PRO A 1 168 ? -9.115 -6.554 3.581 1.00 96.31 168 PRO A CA 1
ATOM 1361 C C . PRO A 1 168 ? -9.177 -5.183 2.894 1.00 96.31 168 PRO A C 1
ATOM 1363 O O . PRO A 1 168 ? -8.409 -4.262 3.183 1.00 96.31 168 PRO A O 1
ATOM 1366 N N . TYR A 1 169 ? -10.125 -5.051 1.968 1.00 97.50 169 TYR A N 1
ATOM 1367 C CA . TYR A 1 169 ? -10.361 -3.838 1.186 1.00 97.50 169 TYR A CA 1
ATOM 1368 C C . TYR A 1 169 ? -11.837 -3.461 1.242 1.00 97.50 169 TYR A C 1
ATOM 1370 O O . TYR A 1 169 ? -12.703 -4.330 1.316 1.00 97.50 169 TYR A O 1
ATOM 1378 N N . CYS A 1 170 ? -12.117 -2.163 1.177 1.00 97.62 170 CYS A N 1
ATOM 1379 C CA . CYS A 1 170 ? -13.475 -1.648 1.143 1.00 97.62 170 CYS A CA 1
ATOM 1380 C C . CYS A 1 170 ? -14.161 -2.059 -0.164 1.00 97.62 170 CYS A C 1
ATOM 1382 O O . CYS A 1 170 ? -13.654 -1.772 -1.247 1.00 97.62 170 CYS A O 1
ATOM 1384 N N . ASN A 1 171 ? -15.339 -2.666 -0.060 1.00 96.25 171 ASN A N 1
ATOM 1385 C CA . ASN A 1 171 ? -16.127 -3.114 -1.203 1.00 96.25 171 ASN A CA 1
ATOM 1386 C C . ASN A 1 171 ? -16.646 -1.958 -2.083 1.00 96.25 171 ASN A C 1
ATOM 1388 O O . ASN A 1 171 ? -16.994 -2.184 -3.235 1.00 96.25 171 ASN A O 1
ATOM 1392 N N . ASP A 1 172 ? -16.707 -0.732 -1.553 1.00 95.44 172 ASP A N 1
ATOM 1393 C CA . ASP A 1 172 ? -17.226 0.440 -2.273 1.00 95.44 172 ASP A CA 1
ATOM 1394 C C . ASP A 1 172 ? -16.113 1.288 -2.913 1.00 95.44 172 ASP A C 1
ATOM 1396 O O . ASP A 1 172 ? -16.101 1.515 -4.119 1.00 95.44 172 ASP A O 1
ATOM 1400 N N . CYS A 1 173 ? -15.131 1.735 -2.125 1.00 95.38 173 CYS A N 1
ATOM 1401 C CA . CYS A 1 173 ? -14.07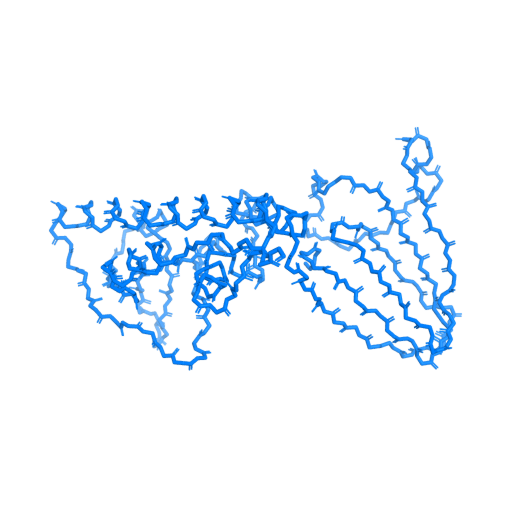7 2.638 -2.608 1.00 95.38 173 CYS A CA 1
ATOM 1402 C C . CYS A 1 173 ? -12.732 1.955 -2.902 1.00 95.38 173 CYS A C 1
ATOM 1404 O O . CYS A 1 173 ? -11.773 2.643 -3.253 1.00 95.38 173 CYS A O 1
ATOM 1406 N N . ALA A 1 174 ? -12.643 0.633 -2.722 1.00 96.00 174 ALA A N 1
ATOM 1407 C CA . ALA A 1 174 ? -11.445 -0.178 -2.945 1.00 96.00 174 ALA A CA 1
ATOM 1408 C C . ALA A 1 174 ? -10.198 0.208 -2.119 1.00 96.00 174 ALA A C 1
ATOM 1410 O O . ALA A 1 174 ? -9.097 -0.270 -2.409 1.00 96.00 174 ALA A O 1
ATOM 1411 N N . GLU A 1 175 ? -10.342 1.047 -1.085 1.00 96.06 175 GLU A N 1
ATOM 1412 C CA . GLU A 1 175 ? -9.239 1.382 -0.179 1.00 96.06 175 GLU A CA 1
ATOM 1413 C C . GLU A 1 175 ? -8.907 0.213 0.756 1.00 96.06 175 GLU A C 1
ATOM 1415 O O . GLU A 1 175 ? -9.795 -0.543 1.153 1.00 96.06 175 GLU A O 1
ATOM 1420 N N . GLU A 1 176 ? -7.631 0.061 1.113 1.00 97.81 176 GLU A N 1
ATOM 1421 C CA . GLU A 1 176 ? -7.207 -0.885 2.150 1.00 97.81 176 GLU A CA 1
ATOM 1422 C C . GLU A 1 176 ? -7.854 -0.500 3.489 1.00 97.81 176 GLU A C 1
ATOM 1424 O O . GLU A 1 176 ? -7.825 0.669 3.889 1.00 97.81 176 GLU A O 1
ATOM 1429 N N . VAL A 1 177 ? -8.433 -1.478 4.187 1.00 98.06 177 VAL A N 1
ATOM 1430 C CA . VAL A 1 177 ? -9.063 -1.275 5.497 1.00 98.06 177 VAL A CA 1
ATOM 1431 C C . VAL A 1 177 ? -8.178 -1.922 6.551 1.00 98.06 177 VAL A C 1
ATOM 1433 O O . VAL A 1 177 ? -8.180 -3.134 6.719 1.00 98.06 177 VAL A O 1
ATOM 1436 N N . PHE A 1 178 ? -7.384 -1.117 7.251 1.00 97.94 178 PHE A N 1
ATOM 1437 C CA . PHE A 1 178 ? -6.460 -1.629 8.258 1.00 97.94 178 PHE A CA 1
ATOM 1438 C C . PHE A 1 178 ? -7.084 -1.624 9.662 1.00 97.94 178 PHE A C 1
ATOM 1440 O O . PHE A 1 178 ? -7.634 -0.617 10.107 1.00 97.94 178 PHE A O 1
ATOM 1447 N N . ASN A 1 179 ? -6.926 -2.746 10.368 1.00 98.00 179 ASN A N 1
ATOM 1448 C CA . ASN A 1 179 ? -7.314 -3.008 11.756 1.00 98.00 179 ASN A CA 1
ATOM 1449 C C . ASN A 1 179 ? -8.822 -2.989 12.073 1.00 98.00 179 ASN A C 1
ATOM 1451 O O . ASN A 1 179 ? -9.336 -3.995 12.550 1.00 98.00 179 ASN A O 1
ATOM 1455 N N . VAL A 1 180 ? -9.530 -1.882 11.831 1.00 98.38 180 VAL A N 1
ATOM 1456 C CA . VAL A 1 180 ? -10.957 -1.737 12.178 1.00 98.38 180 VAL A CA 1
ATOM 1457 C C . VAL A 1 180 ? -11.824 -1.928 10.937 1.00 98.38 180 VAL A C 1
ATOM 1459 O O . VAL A 1 180 ? -11.842 -1.076 10.047 1.00 98.38 180 VAL A O 1
ATOM 1462 N N . LEU A 1 181 ? -12.552 -3.043 10.879 1.00 98.12 181 LEU A N 1
ATOM 1463 C CA . LEU A 1 181 ? -13.349 -3.459 9.725 1.00 98.12 181 LEU A CA 1
ATOM 1464 C C . LEU A 1 181 ? -14.840 -3.233 9.980 1.00 98.12 181 LEU A C 1
ATOM 1466 O O . LEU A 1 181 ? -15.348 -3.624 11.027 1.00 98.12 181 LEU A O 1
ATOM 1470 N N . PHE A 1 182 ? -15.560 -2.685 9.000 1.00 98.25 182 PHE A N 1
ATOM 1471 C CA . PHE A 1 182 ? -17.024 -2.621 9.024 1.00 98.25 182 PHE A CA 1
ATOM 1472 C C . PHE A 1 182 ? -17.567 -3.722 8.125 1.00 98.25 182 PHE A C 1
ATOM 1474 O O . PHE A 1 182 ? -17.425 -3.654 6.906 1.00 98.25 182 PHE A O 1
ATOM 1481 N N . VAL A 1 183 ? -18.161 -4.750 8.719 1.00 97.69 183 VAL A N 1
ATOM 1482 C CA . VAL A 1 183 ? -18.583 -5.954 8.007 1.00 97.69 183 VAL A CA 1
ATOM 1483 C C . VAL A 1 183 ? -20.094 -5.979 7.848 1.00 97.69 183 VAL A C 1
ATOM 1485 O O . VAL A 1 183 ? -20.844 -5.761 8.801 1.00 97.69 183 VAL A O 1
ATOM 1488 N N . LEU A 1 184 ? -20.539 -6.269 6.629 1.00 96.25 184 LEU A N 1
ATOM 1489 C CA . LEU A 1 184 ? -21.935 -6.512 6.295 1.00 96.25 184 LEU A CA 1
ATOM 1490 C C . LEU A 1 184 ? -22.082 -7.941 5.770 1.00 96.25 184 LEU A C 1
ATOM 1492 O O . LEU A 1 184 ? -21.408 -8.314 4.811 1.00 96.25 184 LEU A O 1
ATOM 1496 N N . SER A 1 185 ? -22.993 -8.721 6.353 1.00 91.50 185 SER A N 1
ATOM 1497 C CA . SER A 1 185 ? -23.380 -10.006 5.769 1.00 91.50 185 SER A CA 1
ATOM 1498 C C . SER A 1 185 ? -24.347 -9.775 4.606 1.00 91.50 185 SER A C 1
ATOM 1500 O O . SER A 1 185 ? -25.372 -9.105 4.756 1.00 91.50 185 SER A O 1
ATOM 1502 N N . HIS A 1 186 ? -24.022 -10.308 3.432 1.00 84.88 186 HIS A N 1
ATOM 1503 C CA . HIS A 1 186 ? -24.868 -10.243 2.249 1.00 84.88 186 HIS A CA 1
ATOM 1504 C C . HIS A 1 186 ? -24.880 -11.596 1.539 1.00 84.88 186 HIS A C 1
ATOM 1506 O O . HIS A 1 186 ? -23.856 -12.041 1.040 1.00 84.88 186 HIS A O 1
ATOM 1512 N N . ARG A 1 187 ? -26.052 -12.247 1.477 1.00 84.44 187 ARG A N 1
ATOM 1513 C CA . ARG A 1 187 ? -26.254 -13.530 0.767 1.00 84.44 187 ARG A CA 1
ATOM 1514 C C . ARG A 1 187 ? -25.256 -14.636 1.164 1.00 84.44 187 ARG A C 1
ATOM 1516 O O . ARG A 1 187 ? -24.871 -15.443 0.330 1.00 84.44 187 ARG A O 1
ATOM 1523 N N . GLY A 1 188 ? -24.858 -14.678 2.436 1.00 83.75 188 GLY A N 1
ATOM 1524 C CA . GLY A 1 188 ? -23.900 -15.663 2.954 1.00 83.75 188 GLY A CA 1
ATOM 1525 C C . GLY A 1 188 ? -22.428 -15.255 2.834 1.00 83.75 188 GLY A C 1
ATOM 1526 O O . GLY A 1 188 ? -21.577 -15.941 3.387 1.00 83.75 188 GLY A O 1
ATOM 1527 N N . GLU A 1 189 ? -22.124 -14.126 2.192 1.00 88.31 189 GLU A N 1
ATOM 1528 C CA . GLU A 1 189 ? -20.776 -13.555 2.138 1.00 88.31 189 GLU A CA 1
ATOM 1529 C C . GLU A 1 189 ? -20.611 -12.409 3.142 1.00 88.31 189 GLU A C 1
ATOM 1531 O O . GLU A 1 189 ? -21.572 -11.720 3.501 1.00 88.31 189 GLU A O 1
ATOM 1536 N N . TYR A 1 190 ? -19.375 -12.185 3.585 1.00 91.94 190 TYR A N 1
ATOM 1537 C CA . TYR A 1 190 ? -19.011 -11.072 4.458 1.00 91.94 190 TYR A CA 1
ATOM 1538 C C . TYR A 1 190 ? -18.267 -10.010 3.652 1.00 91.94 190 TYR A C 1
ATOM 1540 O O . TYR A 1 190 ? -17.139 -10.217 3.210 1.00 91.94 190 TYR A O 1
ATOM 1548 N N . LEU A 1 191 ? -18.909 -8.860 3.465 1.00 96.38 191 LEU A N 1
ATOM 1549 C CA . LEU A 1 191 ? -18.350 -7.728 2.735 1.00 96.38 191 LEU A CA 1
ATOM 1550 C C . LEU A 1 191 ? -17.718 -6.741 3.715 1.00 96.38 191 LEU A C 1
ATOM 1552 O O . LEU A 1 191 ? -18.369 -6.321 4.673 1.00 96.38 191 LEU A O 1
ATOM 1556 N N . VAL A 1 192 ? -16.474 -6.338 3.451 1.00 97.44 192 VAL A N 1
ATOM 1557 C CA . VAL A 1 192 ? -15.745 -5.360 4.269 1.00 97.44 192 VAL A CA 1
ATOM 1558 C C . VAL A 1 192 ? -15.903 -3.956 3.694 1.00 97.44 192 VAL A C 1
ATOM 1560 O O . VAL A 1 192 ? -15.818 -3.746 2.487 1.00 97.44 192 VAL A O 1
ATOM 1563 N N . TYR A 1 193 ? -16.092 -2.975 4.569 1.00 98.25 193 TYR A N 1
ATOM 1564 C CA . TYR A 1 193 ? -16.168 -1.556 4.250 1.00 98.25 193 TYR A CA 1
ATOM 1565 C C . TYR A 1 193 ? -15.216 -0.761 5.147 1.00 98.25 193 TYR A C 1
ATOM 1567 O O . TYR A 1 193 ? -14.930 -1.139 6.287 1.00 98.25 193 TYR A O 1
ATOM 1575 N N . CYS A 1 194 ? -14.726 0.367 4.633 1.00 97.81 194 CYS A N 1
ATOM 1576 C CA . CYS A 1 194 ? -14.060 1.370 5.456 1.00 97.81 194 CYS A CA 1
ATOM 1577 C C . CYS A 1 194 ? -15.097 2.165 6.266 1.00 97.81 194 CYS A C 1
ATOM 1579 O O . CYS A 1 194 ? -16.267 2.242 5.885 1.00 97.81 194 CYS A O 1
ATOM 1581 N N . HIS A 1 195 ? -14.651 2.839 7.331 1.00 96.88 195 HIS A N 1
ATOM 1582 C CA . HIS A 1 195 ? -15.517 3.696 8.151 1.00 96.88 195 HIS A CA 1
ATOM 1583 C C . HIS A 1 195 ? -16.300 4.721 7.318 1.00 96.88 195 HIS A C 1
ATOM 1585 O O . HIS A 1 195 ? -17.498 4.886 7.499 1.00 96.88 195 HIS A O 1
ATOM 1591 N N . ARG A 1 196 ? -15.645 5.391 6.364 1.00 95.81 196 ARG A N 1
ATOM 1592 C CA . ARG A 1 196 ? -16.266 6.453 5.560 1.00 95.81 196 ARG A CA 1
ATOM 1593 C C . ARG A 1 196 ? -17.434 5.951 4.708 1.00 95.81 196 ARG A C 1
ATOM 1595 O O . ARG A 1 196 ? -18.465 6.613 4.674 1.00 95.81 196 ARG A O 1
ATOM 1602 N N . CYS A 1 197 ? -17.271 4.816 4.030 1.00 97.06 197 CYS A N 1
ATOM 1603 C CA . CYS A 1 197 ? -18.343 4.224 3.229 1.00 97.06 197 CYS A CA 1
ATOM 1604 C C . CYS A 1 197 ? -19.420 3.602 4.123 1.00 97.06 197 CYS A C 1
ATOM 1606 O O . CYS A 1 197 ? -20.597 3.745 3.834 1.00 97.06 197 CYS A O 1
ATOM 1608 N N . ALA A 1 198 ? -19.048 2.968 5.238 1.00 97.00 198 ALA A N 1
ATOM 1609 C CA . ALA A 1 198 ? -20.029 2.428 6.175 1.00 97.00 198 ALA A CA 1
ATOM 1610 C C . ALA A 1 198 ? -20.925 3.534 6.765 1.00 97.00 198 ALA A C 1
ATOM 1612 O O . ALA A 1 198 ? -22.146 3.402 6.765 1.00 97.00 198 ALA A O 1
ATOM 1613 N N . SER A 1 199 ? -20.338 4.657 7.185 1.00 94.62 199 SER A N 1
ATOM 1614 C CA . SER A 1 199 ? -21.060 5.779 7.800 1.00 94.62 199 SER A CA 1
ATOM 1615 C C . SER A 1 199 ? -21.956 6.554 6.830 1.00 94.62 199 SER A C 1
ATOM 1617 O O . SER A 1 199 ? -22.886 7.226 7.270 1.00 94.62 199 SER A O 1
ATOM 1619 N N . SER A 1 200 ? -21.718 6.472 5.516 1.00 95.06 200 SER A N 1
ATOM 1620 C CA . SER A 1 200 ? -22.623 7.051 4.511 1.00 95.06 200 SER A CA 1
ATOM 1621 C C . SER A 1 200 ? -23.796 6.128 4.156 1.00 95.06 200 SER A C 1
ATOM 1623 O O . SER A 1 200 ? -24.746 6.559 3.498 1.00 95.06 200 SER A O 1
ATOM 1625 N N . MET A 1 201 ? -23.765 4.866 4.593 1.00 94.06 201 MET A N 1
ATOM 1626 C CA . MET A 1 201 ? -24.786 3.869 4.290 1.00 94.06 201 MET A CA 1
ATOM 1627 C C . MET A 1 201 ? -25.823 3.767 5.412 1.00 94.06 201 MET A C 1
ATOM 1629 O O . MET A 1 201 ? -25.504 3.732 6.595 1.00 94.06 201 MET A O 1
ATOM 1633 N N . ARG A 1 202 ? -27.099 3.612 5.041 1.00 88.44 202 ARG A N 1
ATOM 1634 C CA . ARG A 1 202 ? -28.192 3.310 5.985 1.00 88.44 202 ARG A CA 1
ATOM 1635 C C . ARG A 1 202 ? -28.276 1.805 6.268 1.00 88.44 202 ARG A C 1
ATOM 1637 O O . ARG A 1 202 ? -29.290 1.176 5.977 1.00 88.44 202 ARG A O 1
ATOM 1644 N N . LYS A 1 203 ? -27.182 1.209 6.749 1.00 92.25 203 LYS A N 1
ATOM 1645 C CA . LYS A 1 203 ? -27.091 -0.222 7.085 1.00 92.25 203 LYS A CA 1
ATOM 1646 C C . LYS A 1 203 ? -26.441 -0.418 8.451 1.00 92.25 203 LYS A C 1
ATOM 1648 O O . LYS A 1 203 ? -25.636 0.402 8.878 1.00 92.25 203 LYS A O 1
ATOM 1653 N N . THR A 1 204 ? -26.764 -1.529 9.102 1.00 93.00 204 THR A N 1
ATOM 1654 C CA . THR A 1 204 ? -26.110 -1.946 10.346 1.00 93.00 204 THR A CA 1
ATOM 1655 C C . THR A 1 204 ? -24.882 -2.783 10.014 1.00 93.00 204 THR A C 1
ATOM 1657 O O . THR A 1 204 ? -24.983 -3.763 9.277 1.00 93.00 204 THR A O 1
ATOM 1660 N N . PHE A 1 205 ? -23.734 -2.396 10.562 1.00 97.06 205 PHE A N 1
ATOM 1661 C CA . PHE A 1 205 ? -22.463 -3.088 10.369 1.00 97.06 205 PHE A CA 1
ATOM 1662 C C . PHE A 1 205 ? -22.018 -3.753 11.665 1.00 97.06 205 PHE A C 1
ATOM 1664 O O . PHE A 1 205 ? -22.172 -3.190 12.749 1.00 97.06 205 PHE A O 1
ATOM 1671 N N . THR A 1 206 ? -21.401 -4.923 11.541 1.00 97.38 206 THR A N 1
ATOM 1672 C CA . THR A 1 206 ? -20.599 -5.505 12.615 1.00 97.38 206 THR A CA 1
ATOM 1673 C C . THR A 1 206 ? -19.202 -4.904 12.535 1.00 97.38 206 THR A C 1
ATOM 1675 O O . THR A 1 206 ? -18.558 -4.997 11.490 1.00 97.38 206 THR A O 1
ATOM 1678 N N . VAL A 1 207 ? -18.729 -4.282 13.615 1.00 98.31 207 VAL A N 1
ATOM 1679 C CA . VAL A 1 207 ? -17.378 -3.712 13.655 1.00 98.31 207 VAL A CA 1
ATOM 1680 C C . VAL A 1 207 ? -16.413 -4.716 14.267 1.00 98.31 207 VAL A C 1
ATOM 1682 O O . VAL A 1 207 ? -16.637 -5.190 15.380 1.00 98.31 207 VAL A O 1
ATOM 1685 N N . LEU A 1 208 ? -15.343 -5.028 13.541 1.00 98.00 208 LEU A N 1
ATOM 1686 C CA . LEU A 1 208 ? -14.312 -5.980 13.946 1.00 98.00 208 LEU A CA 1
ATOM 1687 C C . LEU A 1 208 ? -12.960 -5.285 14.125 1.00 98.00 208 LEU A C 1
ATOM 1689 O O . LEU A 1 208 ? -12.646 -4.358 13.381 1.00 98.00 208 LEU A O 1
ATOM 1693 N N . GLN A 1 209 ? -12.146 -5.767 15.061 1.00 98.12 209 GLN A N 1
ATOM 1694 C CA . GLN A 1 209 ? -10.762 -5.336 15.266 1.00 98.12 209 GLN A CA 1
ATOM 1695 C C . GLN A 1 209 ? -9.795 -6.513 15.073 1.00 98.12 209 GLN A C 1
ATOM 1697 O O . GLN A 1 209 ? -9.966 -7.566 15.692 1.00 98.12 209 GLN A O 1
ATOM 1702 N N . GLN A 1 210 ? -8.789 -6.335 14.212 1.00 97.50 210 GLN A N 1
ATOM 1703 C CA . GLN A 1 210 ? -7.838 -7.395 13.844 1.00 97.50 210 GLN A CA 1
ATOM 1704 C C . GLN A 1 210 ? -6.550 -7.404 14.675 1.00 97.50 210 GLN A C 1
ATOM 1706 O O . GLN A 1 210 ? -5.942 -8.457 14.839 1.00 97.50 210 GLN A O 1
ATOM 1711 N N . TYR A 1 211 ? -6.120 -6.247 15.170 1.00 96.88 211 TYR A N 1
ATOM 1712 C CA . TYR A 1 211 ? -4.880 -6.067 15.920 1.00 96.88 211 TYR A CA 1
ATOM 1713 C C . TYR A 1 211 ? -5.149 -5.302 17.203 1.00 96.88 211 TYR A C 1
ATOM 1715 O O . TYR A 1 211 ? -5.876 -4.299 17.205 1.00 96.88 211 TYR A O 1
ATOM 1723 N N . ASP A 1 212 ? -4.530 -5.752 18.287 1.00 96.19 212 ASP A N 1
ATOM 1724 C CA . ASP A 1 212 ? -4.601 -5.041 19.551 1.00 96.19 212 ASP A CA 1
ATOM 1725 C C . ASP A 1 212 ? -3.815 -3.722 19.458 1.00 96.19 212 ASP A C 1
ATOM 1727 O O . ASP A 1 212 ? -2.789 -3.631 18.782 1.00 96.19 212 ASP A O 1
ATOM 1731 N N . ILE A 1 213 ? -4.326 -2.664 20.087 1.00 96.44 213 ILE A N 1
ATOM 1732 C CA . ILE A 1 213 ? -3.687 -1.342 20.019 1.00 96.44 213 ILE A CA 1
ATOM 1733 C C . ILE A 1 213 ? -2.348 -1.338 20.761 1.00 96.44 213 ILE A C 1
ATOM 1735 O O . ILE A 1 213 ? -1.411 -0.687 20.294 1.00 96.44 213 ILE A O 1
ATOM 1739 N N . GLU A 1 214 ? -2.252 -2.033 21.892 1.00 96.94 214 GLU A N 1
ATOM 1740 C CA . GLU A 1 214 ? -1.011 -2.138 22.655 1.00 96.94 214 GLU A CA 1
ATOM 1741 C C . GLU A 1 214 ? 0.017 -2.969 21.883 1.00 96.94 214 GLU A C 1
ATOM 1743 O O . GLU A 1 214 ? 1.154 -2.529 21.754 1.00 96.94 214 GLU A O 1
ATOM 1748 N N . GLU A 1 215 ? -0.394 -4.052 21.209 1.00 95.88 215 GLU A N 1
ATOM 1749 C CA . GLU A 1 215 ? 0.502 -4.800 20.303 1.00 95.88 215 GLU A CA 1
ATOM 1750 C C . GLU A 1 215 ? 1.107 -3.882 19.222 1.00 95.88 215 GLU A C 1
ATOM 1752 O O . GLU A 1 215 ? 2.308 -3.921 18.945 1.00 95.88 215 GLU A O 1
ATOM 1757 N N . LEU A 1 216 ? 0.290 -3.022 18.601 1.00 97.69 216 LEU A N 1
ATOM 1758 C CA . LEU A 1 216 ? 0.772 -2.074 17.593 1.00 97.69 216 LEU A CA 1
ATOM 1759 C C . LEU A 1 216 ? 1.712 -1.010 18.185 1.00 97.69 216 LEU A C 1
ATOM 1761 O O . LEU A 1 216 ? 2.681 -0.617 17.530 1.00 97.69 216 LEU A O 1
ATOM 1765 N N . LYS A 1 217 ? 1.456 -0.542 19.412 1.00 98.00 217 LYS A N 1
ATOM 1766 C CA . LYS A 1 217 ? 2.358 0.382 20.118 1.00 98.00 217 LYS A CA 1
ATOM 1767 C C . LYS A 1 217 ? 3.697 -0.275 20.425 1.00 98.00 217 LYS A C 1
ATOM 1769 O O . LYS A 1 217 ? 4.724 0.351 20.177 1.00 98.00 217 LYS A O 1
ATOM 1774 N N . ASP A 1 218 ? 3.688 -1.518 20.893 1.00 97.56 218 ASP A N 1
ATOM 1775 C CA . ASP A 1 218 ? 4.900 -2.266 21.224 1.00 97.56 218 ASP A CA 1
ATOM 1776 C C . ASP A 1 218 ? 5.775 -2.466 19.986 1.00 97.56 218 ASP A C 1
ATOM 1778 O O . ASP A 1 218 ? 6.972 -2.179 20.012 1.00 97.56 218 ASP A O 1
ATOM 1782 N N . ILE A 1 219 ? 5.174 -2.848 18.854 1.00 97.00 219 ILE A N 1
ATOM 1783 C CA . ILE A 1 219 ? 5.894 -2.972 17.578 1.00 97.00 219 ILE A CA 1
ATOM 1784 C C . ILE A 1 219 ? 6.535 -1.641 17.176 1.00 97.00 219 ILE A C 1
ATOM 1786 O O . ILE A 1 219 ? 7.697 -1.615 16.775 1.00 97.00 219 ILE A O 1
ATOM 1790 N N . LEU A 1 220 ? 5.800 -0.531 17.283 1.00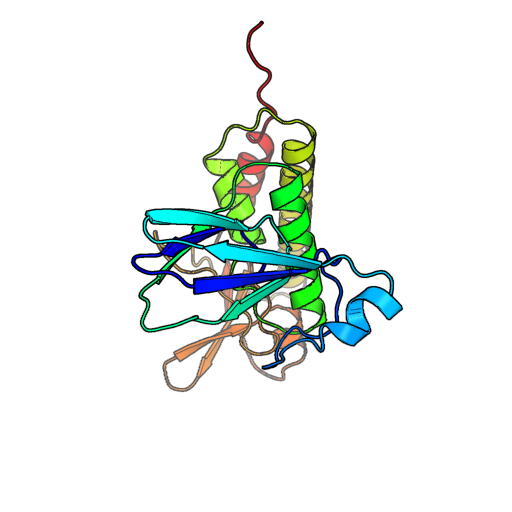 97.00 220 LEU A N 1
ATOM 1791 C CA . LEU A 1 220 ? 6.325 0.794 16.951 1.00 97.00 220 LEU A CA 1
ATOM 1792 C C . LEU A 1 220 ? 7.439 1.240 17.915 1.00 97.00 220 LEU A C 1
ATOM 1794 O O . LEU A 1 220 ? 8.407 1.870 17.483 1.00 97.00 220 LEU A O 1
ATOM 1798 N N . ALA A 1 221 ? 7.316 0.926 19.204 1.00 96.25 221 ALA A N 1
ATOM 1799 C CA . ALA A 1 221 ? 8.323 1.239 20.213 1.00 96.25 221 ALA A CA 1
ATOM 1800 C C . ALA A 1 221 ? 9.617 0.445 19.984 1.00 96.25 221 ALA A C 1
ATOM 1802 O O . ALA A 1 221 ? 10.709 0.996 20.108 1.00 96.25 221 ALA A O 1
ATOM 1803 N N . MET A 1 222 ? 9.497 -0.826 19.594 1.00 95.06 222 MET A N 1
ATOM 1804 C CA . MET A 1 222 ? 10.631 -1.693 19.268 1.00 95.06 222 MET A CA 1
ATOM 1805 C C . MET A 1 222 ? 11.263 -1.380 17.906 1.00 95.06 222 MET A C 1
ATOM 1807 O O . MET A 1 222 ? 12.421 -1.730 17.673 1.00 95.06 222 MET A O 1
ATOM 1811 N N . PHE A 1 223 ? 10.528 -0.736 16.996 1.00 95.44 223 PHE A N 1
ATOM 1812 C CA . PHE A 1 223 ? 11.027 -0.388 15.672 1.00 95.44 223 PHE A CA 1
ATOM 1813 C C . PHE A 1 223 ? 12.054 0.748 15.748 1.00 95.44 223 PHE A C 1
ATOM 1815 O O . PHE A 1 223 ? 11.707 1.920 15.921 1.00 95.44 223 PHE A O 1
ATOM 1822 N N . SER A 1 224 ? 13.330 0.394 15.592 1.00 93.31 224 SER A N 1
ATOM 1823 C CA . SER A 1 224 ? 14.473 1.298 15.714 1.00 93.31 224 SER A CA 1
ATOM 1824 C C . SER A 1 224 ? 15.405 1.230 14.501 1.00 93.31 224 SER A C 1
ATOM 1826 O O . SER A 1 224 ? 15.454 0.235 13.773 1.00 93.31 224 SER A O 1
ATOM 1828 N N . LEU A 1 225 ? 16.133 2.326 14.272 1.00 93.19 225 LEU A N 1
ATOM 1829 C CA . LEU A 1 225 ? 17.181 2.399 13.259 1.00 93.19 225 LEU A CA 1
ATOM 1830 C C . LEU A 1 225 ? 18.389 1.592 13.738 1.00 93.19 225 LEU A C 1
ATOM 1832 O O . LEU A 1 225 ? 18.928 1.858 14.813 1.00 93.19 225 LEU A O 1
ATOM 1836 N N . HIS A 1 226 ? 18.834 0.634 12.932 1.00 89.12 226 HIS A N 1
ATOM 1837 C CA . HIS A 1 226 ? 20.026 -0.143 13.224 1.00 89.12 226 HIS A CA 1
ATOM 1838 C C . HIS A 1 226 ? 21.253 0.551 12.627 1.00 89.12 226 HIS A C 1
ATOM 1840 O O . HIS A 1 226 ? 21.402 0.657 11.410 1.00 89.12 226 HIS A O 1
ATOM 1846 N N . LEU A 1 227 ? 22.126 1.052 13.497 1.00 81.56 227 LEU A N 1
ATOM 1847 C CA . LEU A 1 227 ? 23.409 1.611 13.087 1.00 81.56 227 LEU A CA 1
ATOM 1848 C C . LEU A 1 227 ? 24.398 0.456 12.863 1.00 81.56 227 LEU A C 1
ATOM 1850 O O . LEU A 1 227 ? 24.447 -0.439 13.708 1.00 81.56 227 LEU A O 1
ATOM 1854 N N . PRO A 1 228 ? 25.163 0.442 11.756 1.00 75.62 228 PRO A N 1
ATOM 1855 C CA . PRO A 1 228 ? 26.230 -0.536 11.579 1.00 75.62 228 PRO A CA 1
ATOM 1856 C C . PRO A 1 228 ? 27.227 -0.426 12.737 1.00 75.62 228 PRO A C 1
ATOM 1858 O O . PRO A 1 228 ? 27.615 0.685 13.102 1.00 75.62 228 PRO A O 1
ATOM 1861 N N . GLU A 1 229 ? 27.637 -1.559 13.307 1.00 70.44 229 GLU A N 1
ATOM 1862 C CA . GLU A 1 229 ? 28.780 -1.595 14.223 1.00 70.44 229 GLU A CA 1
ATOM 1863 C C . GLU A 1 229 ? 30.034 -1.176 13.434 1.00 70.44 229 GLU A C 1
ATOM 1865 O O . GLU A 1 229 ? 30.285 -1.704 12.348 1.00 70.44 229 GLU A O 1
ATOM 1870 N N . THR A 1 230 ? 30.737 -0.155 13.932 1.00 54.03 230 THR A N 1
ATOM 1871 C CA . THR A 1 230 ? 31.957 0.423 13.337 1.00 54.03 230 THR A CA 1
ATOM 1872 C C . THR A 1 230 ? 33.149 -0.507 13.427 1.00 54.03 230 THR A C 1
ATOM 1874 O O . THR A 1 230 ? 33.330 -1.072 14.531 1.00 54.03 230 THR A O 1
#

Radius of gyration: 21.37 Å; Cα contacts (8 Å, |Δi|>4): 360; chains: 1; bounding box: 60×34×56 Å

Nearest PDB structures (foldseek):
  2xue-assembly1_A  TM=9.632E-01  e=1.254E-24  Homo sapiens
  5fp3-assembly2_B  TM=9.539E-01  e=3.656E-24  Homo sapiens
  4ask-assembly1_A  TM=9.502E-01  e=2.141E-24  Homo sapiens
  4ezh-assembly2_B  TM=9.402E-01  e=7.141E-23  Mus musculus
  4ezh-assembly1_A  TM=9.400E-01  e=1.294E-22  Mus musculus

Secondary structure (DSSP, 8-state):
-TTSEEEEEESS-EEEEEE---S--S-SS------TTTTGGGT--EEEEEE-TT-EEEE-TT-EEEEEESSS--EEEEEE--S-HHHHHHHHHHHHHHHHTT---SS-HHHHHHHHHHH--B--HHHHHHHHHHHHHHHHHHHHHHHHHHHTT--EEE----TTPPPPB-TTT--B--SEEEEEEETTEEEEE-HHHHHHSSS--EEEE-S-HHHHHHHHHH--B-PPP-

Solvent-accessible surface area (backbone atoms only — not comparable to full-atom values): 13511 Å² total; per-residue (Å²): 130,60,63,29,32,36,41,40,40,24,74,27,43,32,34,40,41,38,36,71,52,78,79,81,65,90,76,86,75,78,93,82,79,84,64,72,83,54,35,59,80,70,74,41,58,73,50,75,52,72,45,43,56,77,40,73,49,78,41,56,64,43,56,43,73,52,75,47,70,77,53,90,57,52,74,50,72,52,73,43,76,68,100,40,43,66,47,49,49,55,32,49,54,49,45,54,49,26,51,76,69,51,39,64,54,90,67,53,61,69,64,49,48,57,52,41,53,75,72,54,86,37,67,50,67,69,33,42,52,55,52,49,52,50,51,53,52,53,51,51,53,48,52,53,50,55,52,50,35,54,76,69,70,49,73,72,40,85,67,48,77,65,92,88,62,74,83,52,45,14,76,84,52,32,37,74,38,74,52,56,38,33,35,37,82,55,98,91,41,80,46,40,25,33,68,73,63,48,73,74,43,99,66,83,62,53,37,32,31,36,63,58,68,64,60,55,48,50,46,56,70,68,50,61,77,44,75,80,87,128

InterPro domains:
  IPR003347 JmjC domain [PF02373] (29-79)
  IPR003347 JmjC domain [PS51184] (1-97)
  IPR046941 Lysine-specific demethylase 6, GATA-like domain superfamily [G3DSA:2.10.110.20] (152-212)
  IPR048560 Lysine-specific demethylase 6A/B-like, GATA-like [PF21326] (159-212)
  IPR048562 Lysine-specific demethylase 6A/B-like, C-terminal helical domain [PF21322] (87-141)
  IPR051630 Transcriptional Corepressor and Histone Demethylase [PTHR14017] (25-225)

Sequence (230 aa):
SFLSLSLSLSLLSCHFILISLSPLSSSLAGSWWPVLEELPQH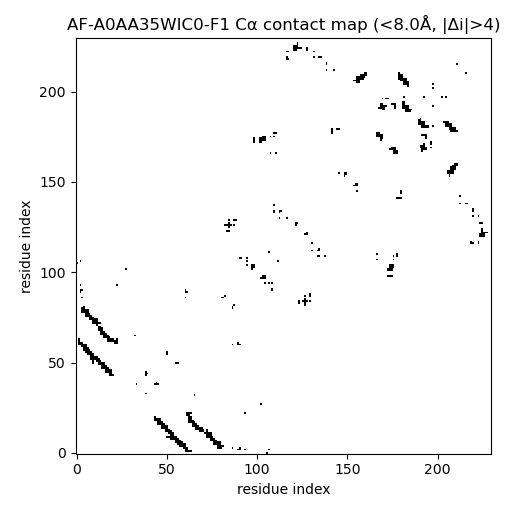NIPVYRFTQYRGEVVFINPGTIHWVQANGVCNNIAWNTGPPTAHQFRMAWERYQWNKLQKVRSIVPMVHLTWNMARRIRLNDSHFYWQVRSLLESSLAQTNLLVSHLKKAGIPILWHGRLAGESAPYCNDCAEEVFNVLFVLSHRGEYLVYCHRCASSMRKTFTVLQQYDIEELKDILAMFSLHLPET

pLDDT: mean 87.8, std 13.63, range [43.41, 98.56]